Protein 3AAB (pdb70)

InterPro domains:
  IPR002068 Alpha crystallin/Hsp20 domain [PF00011] (32-115)
  IPR002068 Alpha crystallin/Hsp20 domain [PS01031] (18-123)
  IPR008978 HSP20-like chaperone [G3DSA:2.60.40.790] (1-123)
  IPR008978 HSP20-like chaperone [SSF49764] (18-114)

Nearest PDB structures (foldseek):
  3aab-assembly1_A  TM=9.866E-01  e=1.888E-14  Sulfurisphaera tokodaii str. 7
  3vql-assembly1_A  TM=9.353E-01  e=1.373E-14  Sulfurisphaera tokodaii str. 7
  3vqm-assembly7_N  TM=9.446E-01  e=3.513E-13  Sulfurisphaera tokodaii str. 7
  4ylb-assembly1_B  TM=9.229E-01  e=2.219E-11  Saccharolobus solfataricus 98/2
  4ylb-assembly1_C  TM=9.453E-01  e=1.764E-10  Saccharolobus solfataricus 98/2

Solvent-accessible surface area: 11344 Å² total; per-residue (Å²): 138,76,52,40,53,54,4,53,155,16,4,0,0,0,8,4,32,49,76,72,47,68,0,9,0,11,0,0,0,0,17,6,81,150,150,90,27,95,46,111,48,44,47,63,17,46,1,11,0,20,1,93,20,95,23,124,35,65,50,79,60,69,33,44,9,25,0,77,80,0,116,23,65,5,152,6,44,24,1,5,47,216,96,22,148,70,62,55,118,43,107,68,0,22,14,19,8,104,0,28,50,107,12,30,32,128,114,124,85,202,160,98,184,122,142,85,68,58,24,45,55,2,51,140,14,3,0,0,0,2,2,27,44,85,86,52,100,6,10,0,11,0,0,0,0,17,8,71,135,147,104,28,130,32,102,29,27,81,63,70,58,0,4,0,46,6,98,36,106,22,106,84,22,65,86,120,84,21,30,5,24,0,82,55,6,151,24,80,3,70,20,59,120,120,52,82,80,75,58,119,63,52,45,93,24,96,69,0,20,9,17,15,70,4,42,76

B-factor: mean 45.15, std 16.76, range [19.18, 101.05]

CATH classification: 2.60.40.790

Foldseek 3Di:
DAALVVCLVCPWDWDWDDPDQKTKIKTQAPDFDPVFWDWDDDLQFKIWIKGAADDDDPDDDPYHHHHGIHIDIDGHQFGFAPVWDKDWDAPPRMIMIITGNVRTDHDNDD/DDDPDDAALVNCLVPPWDWDWDDDDFWTKIKTQAPDFDPVQWDWWQPPFQWIKIKGADDDDDPDDDDGHHHHGIHIDIGGHPDTDGIDAPFDWDAPPRMIMTIGGD

Structure (mmCIF, N/CA/C/O backbone):
data_3AAB
#
_entry.id   3AAB
#
_cell.length_a   40.366
_cell.length_b   61.096
_cell.length_c   96.136
_cell.angle_alpha   90.00
_cell.angle_beta   90.00
_cell.angle_gamma   90.00
#
_symmetry.space_group_name_H-M   'P 21 21 2'
#
loop_
_entity.id
_entity.type
_entity.pdbx_description
1 polymer 'Putative uncharacterized protein ST1653'
2 non-polymer GLYCEROL
3 non-polymer 'ISOPROPYL ALCOHOL'
4 water water
#
loop_
_atom_site.group_PDB
_atom_site.id
_atom_site.type_symbol
_atom_site.label_atom_id
_atom_site.label_alt_id
_atom_site.label_comp_id
_atom_site.label_asym_id
_atom_site.label_entity_id
_atom_site.label_seq_id
_atom_site.pdbx_PDB_ins_code
_atom_site.Cartn_x
_atom_site.Cartn_y
_atom_site.Cartn_z
_atom_site.occupancy
_atom_site.B_iso_or_equiv
_atom_site.auth_seq_id
_atom_site.auth_comp_id
_atom_site.auth_asym_id
_atom_site.auth_atom_id
_atom_site.pdbx_PDB_model_num
ATOM 1 N N . GLU A 1 14 ? -8.628 -0.480 -32.699 1.00 58.10 14 GLU A N 1
ATOM 2 C CA . GLU A 1 14 ? -8.476 -1.655 -31.850 1.00 59.72 14 GLU A CA 1
ATOM 3 C C . GLU A 1 14 ? -8.275 -1.289 -30.371 1.00 57.84 14 GLU A C 1
ATOM 4 O O . GLU A 1 14 ? -8.988 -1.805 -29.512 1.00 57.90 14 GLU A O 1
ATOM 6 N N . LEU A 1 15 ? -7.318 -0.403 -30.079 1.00 54.91 15 LEU A N 1
ATOM 7 C CA . LEU A 1 15 ? -7.074 0.062 -28.702 1.00 47.98 15 LEU A CA 1
ATOM 8 C C . LEU A 1 15 ? -8.338 0.613 -28.053 1.00 47.14 15 LEU A C 1
ATOM 9 O O . LEU A 1 15 ? -9.083 1.385 -28.670 1.00 45.09 15 LEU A O 1
ATOM 14 N N . SER A 1 16 ? -8.573 0.221 -26.804 1.00 43.49 16 SER A N 1
ATOM 15 C CA . SER A 1 16 ? -9.831 0.531 -26.132 1.00 43.88 16 SER A CA 1
ATOM 16 C C . SER A 1 16 ? -9.615 1.268 -24.804 1.00 38.58 16 SER A C 1
ATOM 17 O O . SER A 1 16 ? -8.471 1.521 -24.403 1.00 37.23 16 SER A O 1
ATOM 20 N N . ARG A 1 17 ? -10.711 1.626 -24.138 1.00 37.23 17 ARG A N 1
ATOM 21 C CA . ARG A 1 17 ? -10.630 2.346 -22.866 1.00 40.43 17 ARG A CA 1
ATOM 22 C C . ARG A 1 17 ? -9.653 1.662 -21.923 1.00 38.65 17 ARG A C 1
ATOM 23 O O . ARG A 1 17 ? -8.914 2.326 -21.199 1.00 39.22 17 ARG A O 1
ATOM 31 N N . GLY A 1 18 ? -9.656 0.333 -21.941 1.00 36.14 18 GLY A N 1
ATOM 32 C CA . GLY A 1 18 ? -8.827 -0.461 -21.052 1.00 35.51 18 GLY A CA 1
ATOM 33 C C . GLY A 1 18 ? -7.364 -0.089 -21.128 1.00 42.80 18 GLY A C 1
ATOM 34 O O . GLY A 1 18 ? -6.696 0.088 -20.099 1.00 38.47 18 GLY A O 1
ATOM 35 N N . PHE A 1 19 ? -6.865 0.023 -22.355 1.00 37.85 19 PHE A N 1
ATOM 36 C CA . PHE A 1 19 ? -5.483 0.404 -22.584 1.00 34.27 19 PHE A CA 1
ATOM 37 C C . PHE A 1 19 ? -5.211 1.854 -22.178 1.00 35.36 19 PHE A C 1
ATOM 38 O O . PHE A 1 19 ? -4.246 2.124 -21.466 1.00 32.99 19 PHE A O 1
ATOM 46 N N . TYR A 1 20 ? -6.054 2.788 -22.613 1.00 32.54 20 TYR A N 1
ATOM 47 C CA . TYR A 1 20 ? -5.808 4.189 -22.285 1.00 32.55 20 TYR A CA 1
ATOM 48 C C . TYR A 1 20 ? -5.856 4.484 -20.775 1.00 38.45 20 TYR A C 1
ATOM 49 O O . TYR A 1 20 ? -5.127 5.343 -20.271 1.00 30.28 20 TYR A O 1
ATOM 58 N N . GLU A 1 21 ? -6.708 3.765 -20.051 1.00 30.17 21 GLU A N 1
ATOM 59 C CA . GLU A 1 21 ? -6.769 3.928 -18.597 1.00 29.04 21 GLU A CA 1
ATOM 60 C C . GLU A 1 21 ? -5.493 3.423 -17.917 1.00 32.27 21 GLU A C 1
ATOM 61 O O . GLU A 1 21 ? -5.201 3.781 -16.789 1.00 31.53 21 GLU A O 1
ATOM 67 N N . LEU A 1 22 ? -4.711 2.616 -18.621 1.00 30.60 22 LEU A N 1
ATOM 68 C CA . LEU A 1 22 ? -3.430 2.162 -18.089 1.00 32.42 22 LEU A CA 1
ATOM 69 C C . LEU A 1 22 ? -2.299 3.218 -18.210 1.00 30.78 22 LEU A C 1
ATOM 70 O O . LEU A 1 22 ? -1.393 3.239 -17.376 1.00 29.35 22 LEU A O 1
ATOM 75 N N . VAL A 1 23 ? -2.349 4.069 -19.238 1.00 31.71 23 VAL A N 1
ATOM 76 C CA . VAL A 1 23 ? -1.248 5.019 -19.526 1.00 27.65 23 VAL A CA 1
ATOM 77 C C . VAL A 1 23 ? -1.632 6.506 -19.406 1.00 33.90 23 VAL A C 1
ATOM 78 O O . VAL A 1 23 ? -0.760 7.375 -19.366 1.00 28.46 23 VAL A O 1
ATOM 82 N N . TYR A 1 24 ? -2.926 6.799 -19.340 1.00 28.52 24 TYR A N 1
ATOM 83 C CA . TYR A 1 24 ? -3.405 8.187 -19.234 1.00 31.59 24 TYR A CA 1
ATOM 84 C C . TYR A 1 24 ? -3.370 8.656 -17.770 1.00 36.48 24 TYR A C 1
ATOM 85 O O . TYR A 1 24 ? -3.616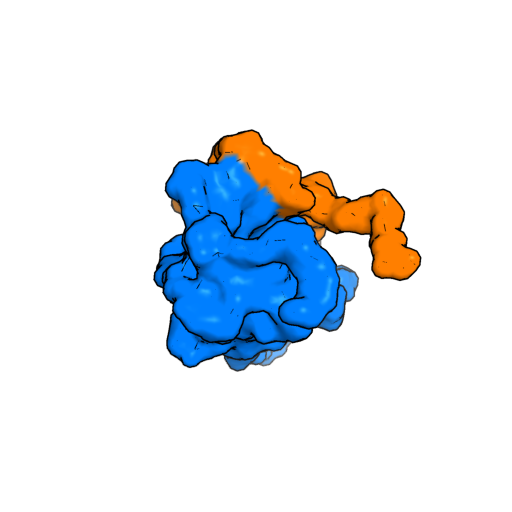 7.863 -16.861 1.00 36.41 24 TYR A O 1
ATOM 94 N N . PRO A 1 25 ? -3.029 9.938 -17.523 1.00 30.36 25 PRO A N 1
ATOM 95 C CA . PRO A 1 25 ? -2.607 10.962 -18.476 1.00 29.84 25 PRO A CA 1
ATOM 96 C C . PRO A 1 25 ? -1.094 10.924 -18.654 1.00 27.43 25 PRO A C 1
ATOM 97 O O . PRO A 1 25 ? -0.375 10.400 -17.795 1.00 25.59 25 PRO A O 1
ATOM 101 N N . PRO A 1 26 ? -0.604 11.448 -19.778 1.00 28.67 26 PRO A N 1
ATOM 102 C CA . PRO A 1 26 ? 0.846 11.637 -19.858 1.00 27.95 26 PRO A CA 1
ATOM 103 C C . PRO A 1 26 ? 1.240 12.746 -18.882 1.00 28.09 26 PRO A C 1
ATOM 104 O O . PRO A 1 26 ? 0.478 13.700 -18.716 1.00 26.44 26 PRO A O 1
ATOM 108 N N . VAL A 1 27 ? 2.395 12.601 -18.244 1.00 26.60 27 VAL A N 1
ATOM 109 C CA . VAL A 1 27 ? 2.855 13.573 -17.275 1.00 26.43 27 VAL A CA 1
ATOM 110 C C . VAL A 1 27 ? 4.301 13.998 -17.519 1.00 28.33 27 VAL A C 1
ATOM 111 O O . VAL A 1 27 ? 5.160 13.157 -17.794 1.00 25.54 27 VAL A O 1
ATOM 115 N N . ASP A 1 28 ? 4.551 15.301 -17.417 1.00 26.82 28 ASP A N 1
ATOM 116 C CA . ASP A 1 28 ? 5.926 15.810 -17.252 1.00 25.64 28 ASP A CA 1
ATOM 117 C C . ASP A 1 28 ? 6.174 16.137 -15.784 1.00 27.21 28 ASP A C 1
ATOM 118 O O . ASP A 1 28 ? 5.289 16.649 -15.095 1.00 25.52 28 ASP A O 1
ATOM 123 N N . MET A 1 29 ? 7.379 15.856 -15.313 1.00 25.54 29 MET A N 1
ATOM 124 C CA . MET A 1 29 ? 7.733 16.206 -13.945 1.00 29.22 29 MET A CA 1
ATOM 125 C C . MET A 1 29 ? 9.131 16.792 -13.925 1.00 29.27 29 MET A C 1
ATOM 126 O O . MET A 1 29 ? 10.064 16.188 -14.456 1.00 30.15 29 MET A O 1
ATOM 131 N N . TYR A 1 30 ? 9.271 17.963 -13.316 1.00 29.34 30 TYR A N 1
ATOM 132 C CA . TYR A 1 30 ? 10.589 18.599 -13.213 1.00 31.72 30 TYR A CA 1
ATOM 133 C C . TYR A 1 30 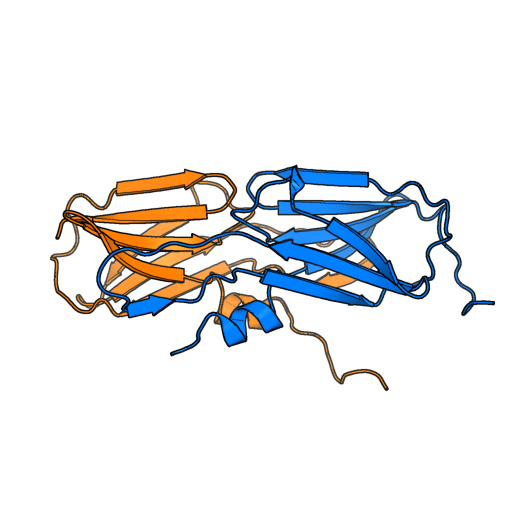? 10.693 19.465 -11.959 1.00 32.36 30 TYR A C 1
ATOM 134 O O . TYR A 1 30 ? 9.687 19.814 -11.347 1.00 28.34 30 TYR A O 1
ATOM 143 N N . GLU A 1 31 ? 11.920 19.823 -11.599 1.00 30.03 31 GLU A N 1
ATOM 144 C CA . GLU A 1 31 ? 12.150 20.643 -10.420 1.00 32.90 31 GLU A CA 1
ATOM 145 C C . GLU A 1 31 ? 12.543 22.041 -10.882 1.00 38.89 31 GLU A C 1
ATOM 146 O O . GLU A 1 31 ? 13.520 22.201 -11.613 1.00 42.65 31 GLU A O 1
ATOM 152 N N . GLU A 1 32 ? 11.774 23.042 -10.465 1.00 38.37 32 GLU A N 1
ATOM 153 C CA . GLU A 1 32 ? 11.959 24.416 -10.935 1.00 41.35 32 GLU A CA 1
ATOM 154 C C . GLU A 1 32 ? 11.579 25.467 -9.879 1.00 44.54 32 GLU A C 1
ATOM 155 O O . GLU A 1 32 ? 10.512 25.388 -9.261 1.00 38.00 32 GLU A O 1
ATOM 161 N N . GLY A 1 33 ? 12.456 26.449 -9.676 1.00 44.53 33 GLY A N 1
ATOM 162 C CA . GLY A 1 33 ? 12.154 27.581 -8.811 1.00 41.32 33 GLY A CA 1
ATOM 163 C C . GLY A 1 33 ? 11.644 27.245 -7.416 1.00 35.67 33 GLY A C 1
ATOM 164 O O . GLY A 1 33 ? 10.745 27.923 -6.889 1.00 39.56 33 GLY A O 1
ATOM 165 N N . GLY A 1 34 ? 12.207 26.208 -6.805 1.00 35.07 34 GLY A N 1
ATOM 166 C CA . GLY A 1 34 ? 11.813 25.834 -5.454 1.00 33.21 34 GLY A CA 1
ATOM 167 C C . GLY A 1 34 ? 10.562 24.973 -5.400 1.00 28.36 34 GLY A C 1
ATOM 168 O O . GLY A 1 34 ? 9.960 24.811 -4.333 1.00 25.68 34 GLY A O 1
ATOM 169 N N . TYR A 1 35 ? 10.153 24.453 -6.555 1.00 29.75 35 TYR A N 1
ATOM 170 C CA . TYR A 1 35 ? 9.006 23.542 -6.651 1.00 28.20 35 TYR A CA 1
ATOM 171 C C . TYR A 1 35 ? 9.344 22.290 -7.454 1.00 30.14 35 TYR A C 1
ATOM 172 O O . TYR A 1 35 ? 10.117 22.338 -8.421 1.00 27.80 35 TYR A O 1
ATOM 181 N N . LEU A 1 36 ? 8.737 21.179 -7.054 1.00 25.36 36 LEU A N 1
ATOM 182 C CA . LEU A 1 36 ? 8.638 20.000 -7.904 1.00 24.45 36 LEU A CA 1
ATOM 183 C C . LEU A 1 36 ? 7.304 20.141 -8.619 1.00 25.62 36 LEU A C 1
ATOM 184 O O . LEU A 1 36 ? 6.262 20.263 -7.979 1.00 23.93 36 LEU A O 1
ATOM 189 N N . VAL A 1 37 ? 7.339 20.151 -9.941 1.00 23.14 37 VAL A N 1
ATOM 190 C CA . VAL A 1 37 ? 6.173 20.512 -10.715 1.00 26.91 37 VAL A CA 1
ATOM 191 C C . VAL A 1 37 ? 5.747 19.293 -11.501 1.00 26.15 37 VAL A C 1
ATOM 192 O O . VAL A 1 37 ? 6.571 18.597 -12.063 1.00 28.62 37 VAL A O 1
ATOM 196 N N . VAL A 1 38 ? 4.454 19.035 -11.515 1.00 25.05 38 VAL A N 1
ATOM 197 C CA . VAL A 1 38 ? 3.928 17.870 -12.200 1.00 26.27 38 VAL A CA 1
ATOM 198 C C . VAL A 1 38 ? 2.827 18.378 -13.112 1.00 22.98 38 VAL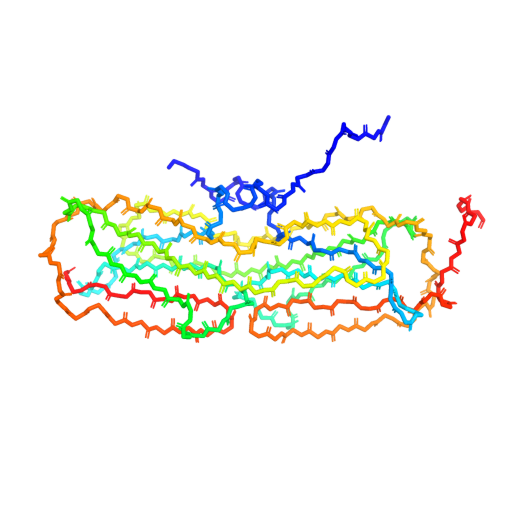 A C 1
ATOM 199 O O . VAL A 1 38 ? 1.906 19.042 -12.651 1.00 23.86 38 VAL A O 1
ATOM 203 N N . VAL A 1 39 ? 2.943 18.069 -14.401 1.00 25.04 39 VAL A N 1
ATOM 204 C CA . VAL A 1 39 ? 2.051 18.583 -15.420 1.00 26.28 39 VAL A CA 1
ATOM 205 C C . VAL A 1 39 ? 1.440 17.421 -16.201 1.00 25.25 39 VAL A C 1
ATOM 206 O O . VAL A 1 39 ? 2.160 16.594 -16.752 1.00 28.33 39 VAL A O 1
ATOM 210 N N . ALA A 1 40 ? 0.113 17.394 -16.264 1.00 27.87 40 ALA A N 1
ATOM 211 C CA . ALA A 1 40 ? -0.634 16.233 -16.739 1.00 26.42 40 ALA A CA 1
ATOM 212 C C . ALA A 1 40 ? -1.668 16.670 -17.759 1.00 23.71 40 ALA A C 1
ATOM 213 O O . ALA A 1 40 ? -2.463 17.565 -17.493 1.00 25.29 40 ALA A O 1
ATOM 215 N N . ASP A 1 41 ? -1.643 16.047 -18.930 1.00 28.61 41 ASP A N 1
ATOM 216 C CA . ASP A 1 41 ? -2.681 16.253 -19.928 1.00 23.97 41 ASP A CA 1
ATOM 217 C C . ASP A 1 41 ? -3.902 15.442 -19.500 1.00 28.02 41 ASP A C 1
ATOM 218 O O . ASP A 1 41 ? -3.911 14.231 -19.668 1.00 26.06 41 ASP A O 1
ATOM 223 N N . LEU A 1 42 ? -4.916 16.109 -18.958 1.00 26.45 42 LEU A N 1
ATOM 224 C CA . LEU A 1 42 ? -6.077 15.422 -18.368 1.00 27.13 42 LEU A CA 1
ATOM 225 C C . LEU A 1 42 ? -7.364 16.102 -18.812 1.00 27.52 42 LEU A C 1
ATOM 226 O O . LEU A 1 42 ? -8.096 16.685 -18.005 1.00 30.83 42 LEU A O 1
ATOM 231 N N . ALA A 1 43 ? -7.636 16.027 -20.109 1.00 28.10 43 ALA A N 1
ATOM 232 C CA . ALA A 1 43 ? -8.730 16.758 -20.698 1.00 29.88 43 ALA A CA 1
ATOM 233 C C . ALA A 1 43 ? -10.066 16.171 -20.272 1.00 31.38 43 ALA A C 1
ATOM 234 O O . ALA A 1 43 ? -10.180 14.967 -20.062 1.00 29.83 43 ALA A O 1
ATOM 236 N N . GLY A 1 44 ? -11.061 17.040 -20.141 1.00 33.86 44 GLY A N 1
ATOM 237 C CA . GLY A 1 44 ? -12.453 16.636 -20.077 1.00 34.06 44 GLY A CA 1
ATOM 238 C C . GLY A 1 44 ? -12.901 16.031 -18.775 1.00 37.43 44 GLY A C 1
ATOM 239 O O . GLY A 1 44 ? -13.679 15.069 -18.784 1.00 36.56 44 GLY A O 1
ATOM 240 N N . PHE A 1 45 ? -12.416 16.594 -17.665 1.00 35.14 45 PHE A N 1
ATOM 241 C CA . PHE A 1 45 ? -12.837 16.187 -16.332 1.00 32.71 45 PHE A CA 1
ATOM 242 C C . PHE A 1 45 ? -13.399 17.370 -15.530 1.00 34.82 45 PHE A C 1
ATOM 243 O O . PHE A 1 45 ? -13.080 18.534 -15.797 1.00 35.50 45 PHE A O 1
ATOM 251 N N . ASN A 1 46 ? -14.249 17.056 -14.558 1.00 29.54 46 ASN A N 1
ATOM 252 C CA . ASN A 1 46 ? -14.763 18.034 -13.609 1.00 35.01 46 ASN A CA 1
ATOM 253 C C . ASN A 1 46 ? -13.712 18.267 -12.530 1.00 34.41 46 ASN A C 1
ATOM 254 O O . ASN A 1 46 ? -13.227 17.312 -11.905 1.00 33.98 46 ASN A O 1
ATOM 259 N N . LYS A 1 47 ? -13.345 19.527 -12.310 1.00 34.45 47 LYS A N 1
ATOM 260 C CA . LYS A 1 47 ? -12.234 19.827 -11.408 1.00 35.54 47 LYS A CA 1
ATOM 261 C C . LYS A 1 47 ? -12.525 19.359 -9.989 1.00 34.76 47 LYS A C 1
ATOM 262 O O . LYS A 1 47 ? -11.613 18.974 -9.244 1.00 29.13 47 LYS A O 1
ATOM 268 N N . GLU A 1 48 ? -13.797 19.384 -9.606 1.00 28.61 48 GLU A N 1
ATOM 269 C CA . GLU A 1 48 ? -14.159 18.873 -8.296 1.00 33.15 48 GLU A CA 1
ATOM 270 C C . GLU A 1 48 ? -14.092 17.345 -8.224 1.00 29.23 48 GLU A C 1
ATOM 271 O O . GLU A 1 48 ? -14.361 16.766 -7.181 1.00 27.95 48 GLU A O 1
ATOM 277 N N . LYS A 1 49 ? -13.740 16.687 -9.326 1.00 27.17 49 LYS A N 1
ATOM 278 C CA . LYS A 1 49 ? -13.583 15.235 -9.276 1.00 28.69 49 LYS A CA 1
ATOM 279 C C . LYS A 1 49 ? -12.135 14.790 -9.412 1.00 32.04 49 LYS A C 1
ATOM 280 O O . LYS A 1 49 ? -11.839 13.591 -9.340 1.00 29.46 49 LYS A O 1
ATOM 286 N N . ILE A 1 50 ? -11.233 15.747 -9.612 1.00 25.85 50 ILE A N 1
ATOM 287 C CA . ILE A 1 50 ? -9.813 15.417 -9.745 1.00 27.97 50 ILE A CA 1
ATOM 288 C C . ILE A 1 50 ? -9.228 15.362 -8.358 1.00 28.79 50 ILE A C 1
ATOM 289 O O . ILE A 1 50 ? -9.501 16.234 -7.536 1.00 26.60 50 ILE A O 1
ATOM 294 N N . LYS A 1 51 ? -8.446 14.319 -8.088 1.00 24.02 51 LYS A N 1
ATOM 295 C CA . LYS A 1 51 ? -7.809 14.181 -6.802 1.00 23.69 51 LYS A CA 1
ATOM 296 C C . LYS A 1 51 ? -6.340 13.878 -6.998 1.00 24.25 51 LYS A C 1
ATOM 297 O O . LYS A 1 51 ? -5.955 13.211 -7.966 1.00 22.23 51 LYS A O 1
ATOM 303 N N . ALA A 1 52 ? -5.529 14.359 -6.066 1.00 22.02 52 ALA A N 1
ATOM 304 C CA . ALA A 1 52 ? -4.139 13.897 -5.957 1.00 24.17 52 ALA A CA 1
ATOM 305 C C . ALA A 1 52 ? -3.853 13.642 -4.494 1.00 23.49 52 ALA A C 1
ATOM 306 O O . ALA A 1 52 ? -4.323 14.382 -3.628 1.00 22.01 52 ALA A O 1
ATOM 308 N N . ARG A 1 53 ? -3.066 12.606 -4.215 1.00 19.48 53 ARG A N 1
ATOM 309 C CA . ARG A 1 53 ? -2.711 12.273 -2.847 1.00 21.16 53 ARG A CA 1
ATOM 310 C C . ARG A 1 53 ? -1.302 11.721 -2.887 1.00 22.72 53 ARG A C 1
ATOM 311 O O . ARG A 1 53 ? -0.877 11.175 -3.896 1.00 20.28 53 ARG A O 1
ATOM 319 N N . VAL A 1 54 ? -0.580 11.870 -1.793 1.00 22.22 54 VAL A N 1
ATOM 320 C CA . VAL A 1 54 ? 0.737 11.266 -1.698 1.00 26.45 54 VAL A CA 1
ATOM 321 C C . VAL A 1 54 ? 0.621 9.946 -0.935 1.00 25.82 54 VAL A C 1
ATOM 322 O O . VAL A 1 54 ? 0.041 9.901 0.143 1.00 23.69 54 VAL A O 1
ATOM 326 N N . SER A 1 55 ? 1.192 8.881 -1.490 1.00 28.23 55 SER A N 1
ATOM 327 C CA . SER A 1 55 ? 1.126 7.562 -0.861 1.00 31.66 55 SER A CA 1
ATOM 328 C C . SER A 1 55 ? 2.509 7.073 -0.450 1.00 26.07 55 SER A C 1
ATOM 329 O O . SER A 1 55 ? 3.422 7.052 -1.252 1.00 27.01 55 SER A O 1
ATOM 332 N N . GLY A 1 56 ? 2.668 6.718 0.815 1.00 30.80 56 GLY A N 1
ATOM 333 C CA . GLY A 1 56 ? 3.969 6.314 1.310 1.00 35.01 56 GLY A CA 1
ATOM 334 C C . GLY A 1 56 ? 5.013 7.409 1.173 1.00 31.06 56 GLY A C 1
ATOM 335 O O . GLY A 1 56 ? 6.203 7.125 1.092 1.00 30.66 56 GLY A O 1
ATOM 336 N N . GLN A 1 57 ? 4.561 8.660 1.158 1.00 25.75 57 GLN A N 1
ATOM 337 C CA . GLN A 1 57 ? 5.447 9.834 1.072 1.00 29.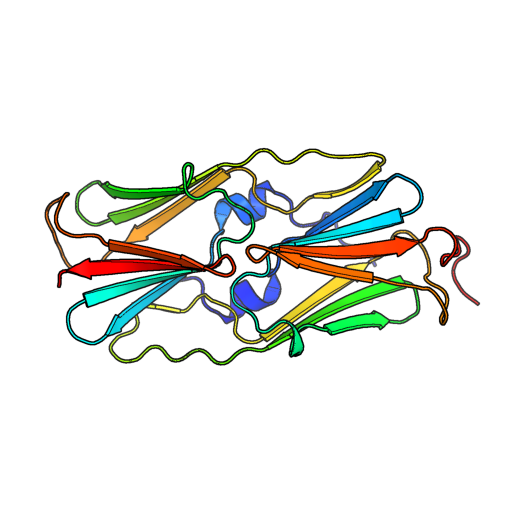18 57 GLN A CA 1
ATOM 338 C C . GLN A 1 57 ? 6.147 10.031 -0.271 1.00 27.86 57 GLN A C 1
ATOM 339 O O . GLN A 1 57 ? 6.587 11.149 -0.586 1.00 28.79 57 GLN A O 1
ATOM 345 N N . ASN A 1 58 ? 6.283 8.972 -1.068 1.00 27.54 58 ASN A N 1
ATOM 346 C CA . ASN A 1 58 ? 7.028 9.107 -2.312 1.00 26.78 58 ASN A CA 1
ATOM 347 C C . ASN A 1 58 ? 6.315 8.672 -3.590 1.00 27.35 58 ASN A C 1
ATOM 348 O O . ASN A 1 58 ? 6.949 8.541 -4.626 1.00 28.62 58 ASN A O 1
ATOM 353 N N . GLU A 1 59 ? 5.007 8.441 -3.518 1.00 23.50 59 GLU A N 1
ATOM 354 C CA . GLU A 1 59 ? 4.224 8.219 -4.728 1.00 27.90 59 GLU A CA 1
ATOM 355 C C . GLU A 1 59 ? 3.082 9.219 -4.802 1.00 28.53 59 GLU A C 1
ATOM 356 O O . GLU A 1 59 ? 2.326 9.367 -3.850 1.00 28.68 59 GLU A O 1
ATOM 362 N N . LEU A 1 60 ? 2.973 9.901 -5.929 1.00 21.89 60 LEU A N 1
ATOM 363 C CA . LEU A 1 60 ? 1.876 10.827 -6.128 1.00 23.70 60 LEU A CA 1
ATOM 364 C C . LEU A 1 60 ? 0.843 10.108 -6.974 1.00 23.58 60 LEU A C 1
ATOM 365 O O . LEU A 1 60 ? 1.139 9.636 -8.078 1.00 25.66 60 LEU A O 1
ATOM 370 N N . ILE A 1 61 ? -0.360 10.019 -6.430 1.00 21.73 61 ILE A N 1
ATOM 371 C CA . ILE A 1 61 ? -1.469 9.391 -7.120 1.00 23.26 61 ILE A CA 1
ATOM 372 C C . ILE A 1 61 ? -2.372 10.472 -7.657 1.00 22.70 61 ILE A C 1
ATOM 373 O O . ILE A 1 61 ? -2.852 11.300 -6.882 1.00 21.65 61 ILE A O 1
ATOM 378 N N . ILE A 1 62 ? -2.611 10.449 -8.973 1.00 20.61 62 ILE A N 1
ATOM 379 C CA . ILE A 1 62 ? -3.555 11.345 -9.631 1.00 20.20 62 ILE A CA 1
ATOM 380 C C . ILE A 1 62 ? -4.747 10.518 -10.102 1.00 26.75 62 ILE A C 1
ATOM 381 O O . ILE A 1 62 ? -4.598 9.552 -10.857 1.00 24.33 62 ILE A O 1
ATOM 386 N N . GLU A 1 63 ? -5.934 10.890 -9.649 1.00 22.78 63 GLU A N 1
ATOM 387 C CA . GLU A 1 63 ? -7.095 10.028 -9.819 1.00 25.59 63 GLU A CA 1
ATOM 388 C C . GLU A 1 63 ? -8.253 10.900 -10.233 1.00 26.95 63 GLU A C 1
ATOM 389 O O . GLU A 1 63 ? -8.458 11.955 -9.648 1.00 25.01 63 GLU A O 1
ATOM 395 N N . ALA A 1 64 ? -9.002 10.477 -11.247 1.00 24.98 64 ALA A N 1
ATOM 396 C CA . ALA A 1 64 ? -10.222 11.193 -11.631 1.00 28.66 64 ALA A CA 1
ATOM 397 C C . ALA A 1 64 ? -11.175 10.238 -12.316 1.00 27.34 64 ALA A C 1
ATOM 398 O O . ALA A 1 64 ? -10.745 9.267 -12.938 1.00 26.25 64 ALA A O 1
ATOM 400 N N . GLU A 1 65 ? -12.465 10.527 -12.217 1.00 27.43 65 GLU A N 1
ATOM 401 C CA . GLU A 1 65 ? -13.481 9.677 -12.844 1.00 29.14 65 GLU A CA 1
ATOM 402 C C . GLU A 1 65 ? -14.472 10.582 -13.535 1.00 30.87 65 GLU A C 1
ATOM 403 O O . GLU A 1 65 ? -14.657 11.729 -13.116 1.00 29.63 65 GLU A O 1
ATOM 409 N N . ARG A 1 66 ? -15.070 10.083 -14.610 1.00 30.19 66 ARG A N 1
ATOM 410 C CA . ARG A 1 66 ? -16.094 10.822 -15.341 1.00 34.28 66 ARG A CA 1
ATOM 411 C C . ARG A 1 66 ? -17.025 9.838 -16.031 1.00 34.13 66 ARG A C 1
ATOM 412 O O . ARG A 1 66 ? -16.632 8.707 -16.342 1.00 31.53 66 ARG A O 1
ATOM 420 N N . GLU A 1 67 ? -18.256 10.279 -16.269 1.00 35.66 67 GLU A N 1
ATOM 421 C CA . GLU A 1 67 ? -19.234 9.498 -17.032 1.00 40.26 67 GLU A CA 1
ATOM 422 C C . GLU A 1 67 ? -19.059 9.744 -18.527 1.00 43.19 67 GLU A C 1
ATOM 423 O O . GLU A 1 67 ? -18.816 10.873 -18.944 1.00 41.45 67 GLU A O 1
ATOM 425 N N . ILE A 1 68 ? -19.175 8.692 -19.333 1.00 44.54 68 ILE A N 1
ATOM 426 C CA . ILE A 1 68 ? -19.121 8.842 -20.783 1.00 44.53 68 ILE A CA 1
ATOM 427 C C . ILE A 1 68 ? -20.260 8.089 -21.447 1.00 52.72 68 ILE A C 1
ATOM 428 O O . ILE A 1 68 ? -20.359 6.863 -21.356 1.00 49.85 68 ILE A O 1
ATOM 433 N N . THR A 1 69 ? -21.110 8.843 -22.128 1.00 56.47 69 THR A N 1
ATOM 434 C CA . THR A 1 69 ? -22.275 8.283 -22.786 1.00 63.55 69 THR A CA 1
ATOM 435 C C . THR A 1 69 ? -22.205 8.532 -24.294 1.00 65.40 69 THR A C 1
ATOM 436 O O . THR A 1 69 ? -22.372 9.662 -24.759 1.00 68.66 69 THR A O 1
ATOM 440 N N . GLU A 1 70 ? -21.930 7.471 -25.046 1.00 66.18 70 GLU A N 1
ATOM 441 C CA . GLU A 1 70 ? -21.982 7.524 -26.502 1.00 68.39 70 GLU A CA 1
ATOM 442 C C . GLU A 1 70 ? -23.253 6.833 -26.987 1.00 70.98 70 GLU A C 1
ATOM 443 O O . GLU A 1 70 ? -23.421 5.626 -26.797 1.00 71.01 70 GLU A O 1
ATOM 445 N N . PRO A 1 71 ? -24.141 7.603 -27.612 1.00 72.00 71 PRO A N 1
ATOM 446 C CA . PRO A 1 71 ? -25.477 7.122 -27.984 1.00 76.87 71 PRO A CA 1
ATOM 447 C C . PRO A 1 71 ? -25.493 5.906 -28.920 1.00 75.94 71 PRO A C 1
ATOM 448 O O . PRO A 1 71 ? -25.480 4.760 -28.466 1.00 73.44 71 PRO A O 1
ATOM 450 N N . GLY A 1 72 ? -25.522 6.169 -30.225 1.00 75.34 72 GLY A N 1
ATOM 451 C CA . GLY A 1 72 ? -25.747 5.135 -31.225 1.00 72.69 72 GLY A CA 1
ATOM 452 C C . GLY A 1 72 ? -24.703 4.037 -31.355 1.00 72.55 72 GLY A C 1
ATOM 453 O O . GLY A 1 72 ? -24.399 3.330 -30.392 1.00 74.50 72 GLY A O 1
ATOM 454 N N . VAL A 1 73 ? -24.174 3.881 -32.567 1.00 69.28 73 VAL A N 1
ATOM 455 C CA . VAL A 1 73 ? -23.172 2.860 -32.870 1.00 62.22 73 VAL A CA 1
ATOM 456 C C . VAL A 1 73 ? -21.770 3.334 -32.465 1.00 62.87 73 VAL A C 1
ATOM 457 O O . VAL A 1 73 ? -21.470 4.530 -32.518 1.00 62.22 73 VAL A O 1
ATOM 461 N N . LYS A 1 74 ? -20.915 2.390 -32.074 1.00 59.03 74 LYS A N 1
ATOM 462 C CA . LYS A 1 74 ? -19.591 2.717 -31.552 1.00 58.50 74 LYS A CA 1
ATOM 463 C C . LYS A 1 74 ? -18.467 2.085 -32.369 1.00 54.50 74 LYS A C 1
ATOM 464 O O . LYS A 1 74 ? -18.304 0.864 -32.391 1.00 54.97 74 LYS A O 1
ATOM 466 N N . TYR A 1 75 ? -17.687 2.926 -33.036 1.00 46.81 75 TYR A N 1
ATOM 467 C CA . TYR A 1 75 ? -16.567 2.442 -33.822 1.00 50.12 75 TYR A CA 1
ATOM 468 C C . TYR A 1 75 ? -15.311 2.560 -32.985 1.00 49.76 75 TYR A C 1
ATOM 469 O O . TYR A 1 75 ? -14.414 1.709 -33.062 1.00 46.82 75 TYR A O 1
ATOM 478 N N . LEU A 1 76 ? -15.266 3.605 -32.162 1.00 45.24 76 LEU A N 1
ATOM 479 C CA . LEU A 1 76 ? -14.136 3.800 -31.267 1.00 45.16 76 LEU A CA 1
ATOM 480 C C . LEU A 1 76 ? -14.572 4.190 -29.856 1.00 42.16 76 LEU A C 1
ATOM 481 O O . LEU A 1 76 ? -15.453 5.031 -29.663 1.00 37.29 76 LEU A O 1
ATOM 486 N N . THR A 1 77 ? -13.943 3.547 -28.880 1.00 39.41 77 THR A N 1
ATOM 487 C CA . THR A 1 77 ? -14.187 3.822 -27.478 1.00 38.85 77 THR A CA 1
ATOM 488 C C . THR A 1 77 ? -12.830 3.746 -26.795 1.00 40.32 77 THR A C 1
ATOM 489 O O . THR A 1 77 ? -12.390 2.674 -26.365 1.00 39.14 77 THR A O 1
ATOM 493 N N . GLN A 1 78 ? -12.136 4.878 -26.749 1.00 39.44 78 GLN A N 1
ATOM 494 C CA . GLN A 1 78 ? -10.789 4.896 -26.187 1.00 34.76 78 GLN A CA 1
ATOM 495 C C . GLN A 1 78 ? -10.680 5.815 -24.982 1.00 31.28 78 GLN A C 1
ATOM 496 O O . GLN A 1 78 ? -9.789 5.654 -24.165 1.00 34.12 78 GLN A O 1
ATOM 502 N N . ARG A 1 79 ? -11.580 6.785 -24.879 1.00 31.99 79 ARG A N 1
ATOM 503 C CA . ARG A 1 79 ? -11.447 7.806 -23.853 1.00 31.82 79 ARG A CA 1
ATOM 504 C C . ARG A 1 79 ? -11.664 7.189 -22.477 1.00 34.30 79 ARG A C 1
ATOM 505 O O . ARG A 1 79 ? -12.736 6.631 -22.215 1.00 29.62 79 ARG A O 1
ATOM 513 N N . PRO A 1 80 ? -10.662 7.314 -21.590 1.00 30.92 80 PRO A N 1
ATOM 514 C CA . PRO A 1 80 ? -10.749 6.735 -20.243 1.00 26.63 80 PRO A CA 1
ATOM 515 C C . PRO A 1 80 ? -11.932 7.294 -19.488 1.00 28.17 80 PRO A C 1
ATOM 516 O O . PRO A 1 80 ? -12.277 8.458 -19.679 1.00 29.55 80 PRO A O 1
ATOM 520 N N . LYS A 1 81 ? -12.534 6.486 -18.621 1.00 29.53 81 LYS A N 1
ATOM 521 C CA . LYS A 1 81 ? -13.570 6.984 -17.722 1.00 31.58 81 LYS A CA 1
ATOM 522 C C . LYS A 1 81 ? -13.011 7.159 -16.330 1.00 28.56 81 LYS A C 1
ATOM 523 O O . LYS A 1 81 ? -13.449 8.028 -15.579 1.00 30.59 81 LYS A O 1
ATOM 529 N N . TYR A 1 82 ? -12.074 6.285 -15.977 1.00 29.98 82 TYR A N 1
ATOM 530 C CA . TYR A 1 82 ? -11.421 6.324 -14.676 1.00 30.41 82 TYR A CA 1
ATOM 531 C C . TYR A 1 82 ? -9.907 6.368 -14.828 1.00 33.51 82 TYR A C 1
ATOM 532 O O . TYR A 1 82 ? -9.318 5.475 -15.443 1.00 29.16 82 TYR A O 1
ATOM 541 N N . VAL A 1 83 ? -9.288 7.389 -14.238 1.00 28.80 83 VAL A N 1
ATOM 542 C CA . VAL A 1 83 ? -7.841 7.589 -14.320 1.00 31.01 83 VAL A CA 1
ATOM 543 C C . VAL A 1 83 ? -7.235 7.369 -12.942 1.00 24.44 83 VAL A C 1
ATOM 544 O O . VAL A 1 83 ? -7.742 7.902 -11.981 1.00 25.81 83 VAL A O 1
ATOM 548 N N . ARG A 1 84 ? -6.188 6.554 -12.859 1.00 22.97 84 ARG A N 1
ATOM 549 C CA . ARG A 1 84 ? -5.369 6.435 -11.660 1.00 29.05 84 ARG A CA 1
ATOM 550 C C . ARG A 1 84 ? -3.891 6.344 -12.037 1.00 31.87 84 ARG A C 1
ATOM 551 O O . ARG A 1 84 ? -3.369 5.264 -12.302 1.00 31.56 84 ARG A O 1
ATOM 559 N N . LYS A 1 85 ? -3.217 7.481 -12.050 1.00 24.35 85 LYS A N 1
ATOM 560 C CA . LYS A 1 85 ? -1.805 7.513 -12.419 1.00 24.71 85 LYS A CA 1
ATOM 561 C C . LYS A 1 85 ? -0.937 7.531 -11.163 1.00 26.54 85 LYS A C 1
ATOM 562 O O . LYS A 1 85 ? -1.150 8.363 -10.284 1.00 24.07 85 LYS A O 1
ATOM 568 N N . VAL A 1 86 ? 0.031 6.616 -11.067 1.00 26.89 86 VAL A N 1
ATOM 569 C CA . VAL A 1 86 ? 0.975 6.619 -9.952 1.00 29.50 86 VAL A CA 1
ATOM 570 C C . VAL A 1 86 ? 2.351 7.096 -10.440 1.00 31.03 86 VAL A C 1
ATOM 571 O O . VAL A 1 86 ? 2.905 6.576 -11.415 1.00 31.71 86 VAL A O 1
ATOM 575 N N . ILE A 1 87 ? 2.869 8.123 -9.776 1.00 25.71 87 ILE A N 1
ATOM 576 C CA . ILE A 1 87 ? 4.115 8.756 -10.173 1.00 26.31 87 ILE A CA 1
ATOM 577 C C . ILE A 1 87 ? 5.101 8.622 -9.029 1.00 28.62 87 ILE A C 1
ATOM 578 O O . ILE A 1 87 ? 4.835 9.086 -7.934 1.00 24.89 87 ILE A O 1
ATOM 583 N N . ARG A 1 88 ? 6.231 7.962 -9.262 1.00 28.31 88 ARG A N 1
ATOM 584 C CA . ARG A 1 88 ? 7.257 7.877 -8.230 1.00 27.43 88 ARG A CA 1
ATOM 585 C C . ARG A 1 88 ? 7.972 9.229 -8.159 1.00 25.79 88 ARG A C 1
ATOM 586 O O . ARG A 1 88 ? 8.438 9.742 -9.175 1.00 26.37 88 ARG A O 1
ATOM 594 N N . LEU A 1 89 ? 8.020 9.805 -6.966 1.00 26.85 89 LEU A N 1
ATOM 595 C CA . LEU A 1 89 ? 8.627 11.116 -6.769 1.00 27.80 89 LEU A CA 1
ATOM 596 C C . LEU A 1 89 ? 10.119 10.975 -6.478 1.00 27.93 89 LEU A C 1
ATOM 597 O O . LEU A 1 89 ? 10.549 9.957 -5.946 1.00 26.31 89 LEU A O 1
ATOM 602 N N . PRO A 1 90 ? 10.910 11.995 -6.846 1.00 25.99 90 PRO A N 1
ATOM 603 C CA . PRO A 1 90 ? 12.367 11.996 -6.600 1.00 30.20 90 PRO A CA 1
ATOM 604 C C . PRO A 1 90 ? 12.738 12.121 -5.110 1.00 30.66 90 PRO A C 1
ATOM 605 O O . PRO A 1 90 ? 13.858 11.824 -4.712 1.00 30.40 90 PRO A O 1
ATOM 609 N N . TYR A 1 91 ? 11.794 12.561 -4.286 1.00 32.28 91 TYR A N 1
ATOM 610 C CA . TYR A 1 91 ? 12.012 12.527 -2.846 1.00 30.82 91 TYR A CA 1
ATOM 611 C C . TYR A 1 91 ? 10.703 12.386 -2.094 1.00 29.61 91 TYR A C 1
ATOM 612 O O . TYR A 1 91 ? 9.628 12.284 -2.707 1.00 25.56 91 TYR A O 1
ATOM 621 N N . ASN A 1 92 ? 10.798 12.372 -0.770 1.00 24.78 92 ASN A N 1
ATOM 622 C CA . ASN A 1 92 ? 9.631 12.187 0.063 1.00 25.71 92 ASN A CA 1
ATOM 623 C C . ASN A 1 92 ? 8.929 13.508 0.322 1.00 30.65 92 ASN A C 1
ATOM 624 O O . ASN A 1 92 ? 9.576 14.553 0.468 1.00 30.25 92 ASN A O 1
ATOM 629 N N . VAL A 1 93 ? 7.609 13.449 0.401 1.00 27.68 93 VAL A N 1
ATOM 630 C CA . VAL A 1 93 ? 6.798 14.622 0.732 1.00 25.95 93 VAL A CA 1
ATOM 631 C C . VAL A 1 93 ? 6.273 14.478 2.157 1.00 27.36 93 VAL A C 1
ATOM 632 O O . VAL A 1 93 ? 5.644 13.466 2.500 1.00 26.59 93 VAL A O 1
ATOM 636 N N . ALA A 1 94 ? 6.535 15.488 2.983 1.00 22.88 94 ALA A N 1
ATOM 637 C CA . ALA A 1 94 ? 6.056 15.525 4.367 1.00 25.17 94 ALA A CA 1
ATOM 638 C C . ALA A 1 94 ? 4.537 15.644 4.437 1.00 31.19 94 ALA A C 1
ATOM 639 O O . ALA A 1 94 ? 3.927 16.226 3.556 1.00 26.40 94 ALA A O 1
ATOM 641 N N . LYS A 1 95 ? 3.949 15.128 5.510 1.00 30.29 95 LYS A N 1
ATOM 642 C CA . LYS A 1 95 ? 2.489 15.144 5.687 1.00 34.37 95 LYS A CA 1
ATOM 643 C C . LYS A 1 95 ? 1.864 16.549 5.637 1.00 37.27 95 LYS A C 1
ATOM 644 O O . LYS A 1 95 ? 0.738 16.718 5.171 1.00 42.63 95 LYS A O 1
ATOM 650 N N . ASP A 1 96 ? 2.573 17.574 6.092 1.00 37.53 96 ASP A N 1
ATOM 651 C CA . ASP A 1 96 ? 1.943 18.898 6.099 1.00 39.94 96 ASP A CA 1
ATOM 652 C C . ASP A 1 96 ? 2.380 19.818 4.955 1.00 42.90 96 ASP A C 1
ATOM 653 O O . ASP A 1 96 ? 2.258 21.039 5.058 1.00 44.74 96 ASP A O 1
ATOM 655 N N . ALA A 1 97 ? 2.883 19.228 3.871 1.00 37.65 97 ALA A N 1
ATOM 656 C CA . ALA A 1 97 ? 3.369 19.987 2.730 1.00 32.61 97 ALA A CA 1
ATOM 657 C C . ALA A 1 97 ? 2.223 20.764 2.077 1.00 37.31 97 ALA A C 1
ATOM 658 O O . ALA A 1 97 ? 1.115 20.251 1.946 1.00 33.82 97 ALA A O 1
ATOM 660 N N . GLU A 1 98 ? 2.491 22.003 1.676 1.00 34.04 98 GLU A N 1
ATOM 661 C CA . GLU A 1 98 ? 1.467 22.843 1.058 1.00 38.76 98 GLU A CA 1
ATOM 662 C C . GLU A 1 98 ? 1.432 22.672 -0.455 1.00 30.96 98 GLU A C 1
ATOM 663 O O . GLU A 1 98 ? 2.084 23.413 -1.189 1.00 34.96 98 GLU A O 1
ATOM 669 N N . ILE A 1 99 ? 0.633 21.721 -0.916 1.00 28.97 99 ILE A N 1
ATOM 670 C CA . ILE A 1 99 ? 0.592 21.376 -2.331 1.00 25.69 99 ILE A CA 1
ATOM 671 C C . ILE A 1 99 ? -0.540 22.116 -3.004 1.00 26.82 99 ILE A C 1
ATOM 672 O O . ILE A 1 99 ? -1.614 22.197 -2.456 1.00 27.91 99 ILE A O 1
ATOM 677 N N . SER A 1 100 ? -0.303 22.623 -4.208 1.00 25.83 100 SER A N 1
ATOM 678 C CA . SER A 1 100 ? -1.308 23.410 -4.897 1.00 28.97 100 SER A CA 1
ATOM 679 C C . SER A 1 100 ? -1.494 22.897 -6.321 1.00 26.09 100 SER A C 1
ATOM 680 O O . SER A 1 100 ? -0.684 22.137 -6.840 1.00 24.88 100 SER A O 1
ATOM 683 N N . GLY A 1 101 ? -2.585 23.291 -6.959 1.00 27.87 101 GLY A N 1
ATOM 684 C CA . GLY A 1 101 ? -2.861 22.760 -8.268 1.00 26.28 101 GLY A CA 1
ATOM 685 C C . GLY A 1 101 ? -3.663 23.750 -9.054 1.00 31.20 101 GLY A C 1
ATOM 686 O O . GLY A 1 101 ? -4.360 24.578 -8.477 1.00 32.37 101 GLY A O 1
ATOM 687 N N . LYS A 1 102 ? -3.528 23.682 -10.370 1.00 32.20 102 LYS A N 1
ATOM 688 C CA . LYS A 1 102 ? -4.438 24.381 -11.263 1.00 34.78 102 LYS A CA 1
ATOM 689 C C . LYS A 1 102 ? -4.849 23.476 -12.424 1.00 32.48 102 LYS A C 1
ATOM 690 O O . LYS A 1 102 ? -4.155 22.519 -12.749 1.00 27.97 102 LYS A O 1
ATOM 696 N N . TYR A 1 103 ? -5.979 23.788 -13.050 1.00 31.89 103 TYR A N 1
ATOM 697 C CA . TYR A 1 103 ? -6.507 22.959 -14.136 1.00 31.90 103 TYR A CA 1
ATOM 698 C C . TYR A 1 103 ? -6.999 23.883 -15.248 1.00 34.24 103 TYR A C 1
ATOM 699 O O . TYR A 1 103 ? -7.988 24.563 -15.061 1.00 32.73 103 TYR A O 1
ATOM 708 N N . GLU A 1 104 ? -6.298 23.913 -16.381 1.00 34.83 104 GLU A N 1
ATOM 709 C CA . GLU A 1 104 ? -6.585 24.886 -17.445 1.00 39.45 104 GLU A CA 1
ATOM 710 C C . GLU A 1 104 ? -6.443 24.283 -18.832 1.00 35.57 104 GLU A C 1
ATOM 711 O O . GLU A 1 104 ? -5.415 23.692 -19.154 1.00 32.16 104 GLU A O 1
ATOM 717 N N . ASN A 1 105 ? -7.469 24.448 -19.664 1.00 40.27 105 ASN A N 1
ATOM 718 C CA . ASN A 1 105 ? -7.429 23.910 -21.014 1.00 34.88 105 ASN A CA 1
ATOM 719 C C . ASN A 1 105 ? -7.101 22.422 -20.973 1.00 34.36 105 ASN A C 1
ATOM 720 O O . ASN A 1 105 ? -6.362 21.914 -21.815 1.00 34.65 105 ASN A O 1
ATOM 725 N N . GLY A 1 106 ? -7.643 21.731 -19.975 1.00 36.63 106 GLY A N 1
ATOM 726 C CA . GLY A 1 106 ? -7.431 20.301 -19.829 1.00 32.95 106 GLY A CA 1
ATOM 727 C C . GLY A 1 106 ? -6.111 19.906 -19.184 1.00 33.95 106 GLY A C 1
ATOM 728 O O . GLY A 1 106 ? -5.850 18.715 -18.981 1.00 27.64 106 GLY A O 1
ATOM 729 N N . VAL A 1 107 ? -5.283 20.896 -18.853 1.00 31.19 107 VAL A N 1
ATOM 730 C CA . VAL A 1 107 ? -3.959 20.623 -18.278 1.00 32.44 107 VAL A CA 1
ATOM 731 C C . VAL A 1 107 ? -3.961 20.744 -16.745 1.00 27.57 107 VAL A C 1
ATOM 732 O O . VAL A 1 107 ? -4.344 21.775 -16.193 1.00 26.98 107 VAL A O 1
ATOM 736 N N . LEU A 1 108 ? -3.537 19.687 -16.056 1.00 22.59 108 LEU A N 1
ATOM 737 C CA . LEU A 1 108 ? -3.434 19.750 -14.597 1.00 23.86 108 LEU A CA 1
ATOM 738 C C . LEU A 1 108 ? -1.982 20.023 -14.200 1.00 24.47 108 LEU A C 1
ATOM 739 O O . LEU A 1 108 ? -1.095 19.270 -14.564 1.00 27.71 108 LEU A O 1
ATOM 744 N N . THR A 1 109 ? -1.740 21.107 -13.471 1.00 30.96 109 THR A N 1
ATOM 745 C CA . THR A 1 109 ? -0.398 21.372 -12.943 1.00 27.10 109 THR A CA 1
ATOM 746 C C . THR A 1 109 ? -0.411 21.312 -11.417 1.00 26.96 109 THR A C 1
ATOM 747 O O . THR A 1 109 ? -1.153 22.042 -10.773 1.00 26.10 109 THR A O 1
ATOM 751 N N . ILE A 1 110 ? 0.411 20.435 -10.847 1.00 23.35 110 ILE A N 1
ATOM 752 C CA . ILE A 1 110 ? 0.548 20.339 -9.391 1.00 23.79 110 ILE A CA 1
ATOM 753 C C . ILE A 1 110 ? 1.940 20.834 -8.998 1.00 23.51 110 ILE A C 1
ATOM 754 O O . ILE A 1 110 ? 2.919 20.515 -9.664 1.00 26.62 110 ILE A O 1
ATOM 759 N N . ARG A 1 111 ? 2.009 21.645 -7.947 1.00 26.40 111 ARG A N 1
ATOM 760 C CA . ARG A 1 111 ? 3.284 22.136 -7.446 1.00 25.02 111 ARG A CA 1
ATOM 761 C C . ARG A 1 111 ? 3.460 21.742 -5.991 1.00 21.15 111 ARG A C 1
ATOM 762 O O . ARG A 1 111 ? 2.617 22.001 -5.154 1.00 25.41 111 ARG A O 1
ATOM 770 N N . ILE A 1 112 ? 4.585 21.098 -5.722 1.00 22.17 112 ILE A N 1
ATOM 771 C CA . ILE A 1 112 ? 4.950 20.681 -4.398 1.00 24.74 112 ILE A CA 1
ATOM 772 C C . ILE A 1 112 ? 6.208 21.443 -3.997 1.00 23.56 112 ILE A C 1
ATOM 773 O O . ILE A 1 112 ? 7.254 21.227 -4.568 1.00 25.16 112 ILE A O 1
ATOM 778 N N . PRO A 1 113 ? 6.088 22.344 -3.026 1.00 26.32 113 PRO A N 1
ATOM 779 C CA . PRO A 1 113 ? 7.240 23.120 -2.531 1.00 27.25 113 PRO A CA 1
ATOM 780 C C . PRO A 1 113 ? 8.372 22.195 -2.068 1.00 25.71 113 PRO A C 1
ATOM 781 O O . PRO A 1 113 ? 8.139 21.228 -1.327 1.00 23.08 113 PRO A O 1
ATOM 785 N N . ILE A 1 114 ? 9.591 22.484 -2.503 1.00 26.65 114 ILE A N 1
ATOM 786 C CA . ILE A 1 114 ? 10.745 21.716 -2.069 1.00 26.18 114 ILE A CA 1
ATOM 787 C C . ILE A 1 114 ? 10.896 21.784 -0.559 1.00 24.93 114 ILE A C 1
ATOM 788 O O . ILE A 1 114 ? 11.311 20.823 0.090 1.00 25.63 114 ILE A O 1
ATOM 793 N N . ALA A 1 115 ? 10.521 22.921 0.014 1.00 24.75 115 ALA A N 1
ATOM 794 C CA . ALA A 1 115 ? 10.522 23.077 1.462 1.00 24.05 115 ALA A CA 1
ATOM 795 C C . ALA A 1 115 ? 9.621 22.039 2.159 1.00 23.70 115 ALA A C 1
ATOM 796 O O . ALA A 1 115 ? 9.724 21.832 3.370 1.00 26.84 115 ALA A O 1
ATOM 798 N N . GLY A 1 116 ? 8.731 21.398 1.402 1.00 23.89 116 GLY A N 1
ATOM 799 C CA . GLY A 1 116 ? 7.811 20.433 1.987 1.00 20.49 116 GLY A CA 1
ATOM 800 C C . GLY A 1 116 ? 8.280 18.996 1.793 1.00 25.20 116 GLY A C 1
ATOM 801 O O . GLY A 1 116 ? 7.512 18.033 2.005 1.00 22.38 116 GLY A O 1
ATOM 802 N N . THR A 1 117 ? 9.553 18.853 1.426 1.00 20.91 117 THR A N 1
ATOM 803 C CA . THR A 1 117 ? 10.118 17.541 1.087 1.00 22.34 117 THR A CA 1
ATOM 804 C C . THR A 1 117 ? 11.375 17.179 1.874 1.00 27.01 117 THR A C 1
ATOM 805 O O . THR A 1 117 ? 11.984 18.011 2.559 1.00 21.54 117 THR A O 1
ATOM 809 N N . SER A 1 118 ? 11.776 15.922 1.719 1.00 22.59 118 SER A N 1
ATOM 810 C CA . SER A 1 118 ? 12.854 15.326 2.469 1.00 23.68 118 SER A CA 1
ATOM 811 C C . SER A 1 118 ? 13.635 14.398 1.517 1.00 27.17 118 SER A C 1
ATOM 812 O O . SER A 1 118 ? 13.045 13.753 0.631 1.00 26.71 118 SER A O 1
ATOM 815 N N . VAL A 1 119 ? 14.954 14.343 1.661 1.00 24.31 119 VAL A N 1
ATOM 816 C CA . VAL A 1 119 ? 15.743 13.511 0.745 1.00 26.59 119 VAL A CA 1
ATOM 817 C C . VAL A 1 119 ? 16.050 12.150 1.333 1.00 30.90 119 VAL A C 1
ATOM 818 O O . VAL A 1 119 ? 16.587 11.273 0.647 1.00 30.75 119 VAL A O 1
ATOM 822 N N . PHE A 1 120 ? 15.773 11.966 2.617 1.00 32.04 120 PHE A N 1
ATOM 823 C CA . PHE A 1 120 ? 16.239 10.735 3.230 1.00 33.73 120 PHE A CA 1
ATOM 824 C C . PHE A 1 120 ? 15.141 9.722 3.110 1.00 34.83 120 PHE A C 1
ATOM 825 O O . PHE A 1 120 ? 13.961 10.066 3.196 1.00 32.37 120 PHE A O 1
ATOM 833 N N . LYS A 1 121 ? 15.537 8.483 2.848 1.00 38.71 121 LYS A N 1
ATOM 834 C CA . LYS A 1 121 ? 14.563 7.445 2.551 1.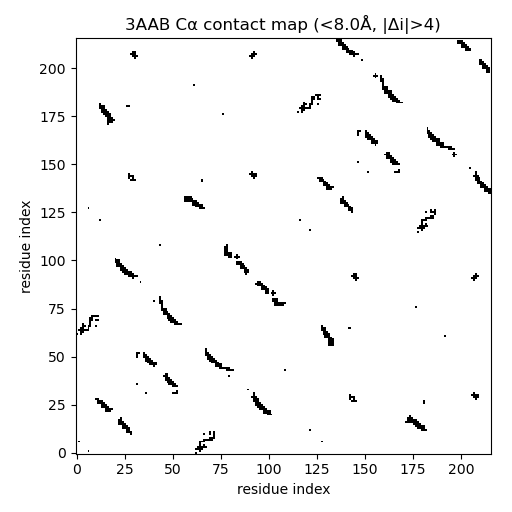00 43.52 121 LYS A CA 1
ATOM 835 C C . LYS A 1 121 ? 13.845 7.027 3.821 1.00 52.03 121 LYS A C 1
ATOM 836 O O . LYS A 1 121 ? 14.411 6.404 4.722 1.00 51.13 121 LYS A O 1
ATOM 842 N N . PHE A 1 122 ? 12.570 7.400 3.837 1.00 56.14 122 PHE A N 1
ATOM 843 C CA . PHE A 1 122 ? 11.821 7.698 5.045 1.00 50.43 122 PHE A CA 1
ATOM 844 C C . PHE A 1 122 ? 11.981 6.813 6.261 1.00 54.89 122 PHE A C 1
ATOM 845 O O . PHE A 1 122 ? 12.707 5.813 6.263 1.00 56.80 122 PHE A O 1
ATOM 853 N N . GLU A 1 123 ? 11.228 7.221 7.275 1.00 54.38 123 GLU A N 1
ATOM 854 C CA . GLU A 1 123 ? 11.517 6.980 8.676 1.00 46.84 123 GLU A CA 1
ATOM 855 C C . GLU A 1 123 ? 11.819 8.342 9.289 1.00 44.11 123 GLU A C 1
ATOM 856 O O . GLU A 1 123 ? 11.076 9.307 9.081 1.00 45.85 123 GLU A O 1
ATOM 863 N N . GLN B 1 9 ? 13.634 -3.784 -8.720 1.00 51.17 9 GLN B N 1
ATOM 864 C CA . GLN B 1 9 ? 12.306 -3.274 -8.389 1.00 50.93 9 GLN B CA 1
ATOM 865 C C . GLN B 1 9 ? 12.013 -1.916 -9.033 1.00 57.14 9 GLN B C 1
ATOM 866 O O . GLN B 1 9 ? 11.161 -1.157 -8.547 1.00 59.10 9 GLN B O 1
ATOM 868 N N . LYS B 1 10 ? 12.724 -1.612 -10.117 1.00 52.03 10 LYS B N 1
ATOM 869 C CA . LYS B 1 10 ? 12.449 -0.418 -10.903 1.00 52.57 10 LYS B CA 1
ATOM 870 C C . LYS B 1 10 ? 12.368 -0.829 -12.369 1.00 50.54 10 LYS B C 1
ATOM 871 O O . LYS B 1 10 ? 13.055 -1.752 -12.798 1.00 51.26 10 LYS B O 1
AT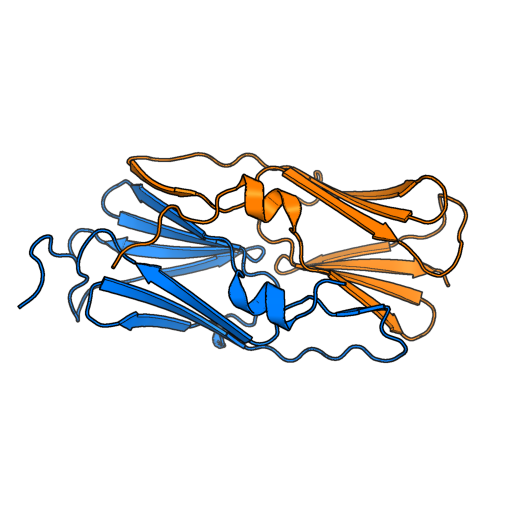OM 873 N N . ARG B 1 11 ? 11.515 -0.160 -13.131 1.00 48.62 11 ARG B N 1
ATOM 874 C CA . ARG B 1 11 ? 11.368 -0.492 -14.535 1.00 44.46 11 ARG B CA 1
ATOM 875 C C . ARG B 1 11 ? 12.618 -0.114 -15.316 1.00 47.10 11 ARG B C 1
ATOM 876 O O . ARG B 1 11 ? 13.459 0.650 -14.833 1.00 46.73 11 ARG B O 1
ATOM 884 N N . SER B 1 12 ? 12.721 -0.661 -16.523 1.00 41.56 12 SER B N 1
ATOM 885 C CA . SER B 1 12 ? 13.825 -0.399 -17.436 1.00 41.38 12 SER B CA 1
ATOM 886 C C . SER B 1 12 ? 13.848 1.048 -17.890 1.00 44.88 12 SER B C 1
ATOM 887 O O . SER B 1 12 ? 14.911 1.655 -18.055 1.00 38.32 12 SER B O 1
ATOM 890 N N . GLU B 1 13 ? 12.661 1.587 -18.132 1.00 39.83 13 GLU B N 1
ATOM 891 C CA . GLU B 1 13 ? 12.535 2.938 -18.638 1.00 39.67 13 GLU B CA 1
ATOM 892 C C . GLU B 1 13 ? 11.095 3.328 -18.430 1.00 39.56 13 GLU B C 1
ATOM 893 O O . GLU B 1 13 ? 10.251 2.463 -18.176 1.00 41.95 13 GLU B O 1
ATOM 899 N N . GLU B 1 14 ? 10.806 4.620 -18.540 1.00 37.91 14 GLU B N 1
ATOM 900 C CA . GLU B 1 14 ? 9.433 5.103 -18.455 1.00 37.85 14 GLU B CA 1
ATOM 901 C C . GLU B 1 14 ? 8.935 5.437 -19.852 1.00 38.86 14 GLU B C 1
ATOM 902 O O . GLU B 1 14 ? 9.733 5.708 -20.743 1.00 33.34 14 GLU B O 1
ATOM 908 N N . LEU B 1 15 ? 7.619 5.407 -20.042 1.00 35.04 15 LEU B N 1
ATOM 909 C CA . LEU B 1 15 ? 7.028 5.823 -21.304 1.00 36.17 15 LEU B CA 1
ATOM 910 C C . LEU B 1 15 ? 7.503 7.232 -21.574 1.00 36.42 15 LEU B C 1
ATOM 911 O O . LEU B 1 15 ? 7.565 8.052 -20.652 1.00 33.00 15 LEU B O 1
ATOM 916 N N . SER B 1 16 ? 7.843 7.511 -22.830 1.00 33.49 16 SER B N 1
ATOM 917 C CA . SER B 1 16 ? 8.340 8.831 -23.211 1.00 36.04 16 SER B CA 1
ATOM 918 C C . SER B 1 16 ? 7.370 9.558 -24.114 1.00 37.64 16 SER B C 1
ATOM 919 O O . SER B 1 16 ? 6.297 9.025 -24.444 1.00 35.25 16 SER B O 1
ATOM 922 N N . ARG B 1 17 ? 7.749 10.774 -24.516 1.00 35.15 17 ARG B N 1
ATOM 923 C CA . ARG B 1 17 ? 6.912 11.588 -25.399 1.00 38.23 17 ARG B CA 1
ATOM 924 C C . ARG B 1 17 ? 6.590 10.780 -26.645 1.00 36.73 17 ARG B C 1
ATOM 925 O O . ARG B 1 17 ? 5.479 10.844 -27.172 1.00 36.45 17 ARG B O 1
ATOM 933 N N . GLY B 1 18 ? 7.581 10.025 -27.107 1.00 36.29 18 GLY B N 1
ATOM 934 C CA . GLY B 1 18 ? 7.449 9.243 -28.323 1.00 38.39 18 GLY B CA 1
ATOM 935 C C . GLY B 1 18 ? 6.317 8.240 -28.209 1.00 40.05 18 GLY B C 1
ATOM 936 O O . GLY B 1 18 ? 5.543 8.069 -29.153 1.00 35.75 18 GLY B O 1
ATOM 937 N N . PHE B 1 19 ? 6.204 7.589 -27.052 1.00 35.62 19 PHE B N 1
ATOM 938 C CA . PHE B 1 19 ? 5.116 6.634 -26.839 1.00 34.10 19 PHE B CA 1
ATOM 939 C C . PHE B 1 19 ? 3.752 7.295 -26.958 1.00 35.53 19 PHE B C 1
ATOM 940 O O . PHE B 1 19 ? 2.849 6.762 -27.604 1.00 37.66 19 PHE B O 1
ATOM 948 N N . TYR B 1 20 ? 3.602 8.462 -26.343 1.00 29.25 20 TYR B N 1
ATOM 949 C CA . TYR B 1 20 ? 2.307 9.122 -26.348 1.00 33.98 20 TYR B CA 1
ATOM 950 C C . TYR B 1 20 ? 1.966 9.728 -27.696 1.00 38.42 20 TYR B C 1
ATOM 951 O O . TYR B 1 20 ? 0.809 9.711 -28.109 1.00 37.32 20 TYR B O 1
ATOM 960 N N . GLU B 1 21 ? 2.973 10.254 -28.383 1.00 38.66 21 GLU B N 1
ATOM 961 C CA . GLU B 1 21 ? 2.787 10.741 -29.756 1.00 42.81 21 GLU B CA 1
ATOM 962 C C . GLU B 1 21 ? 2.307 9.617 -30.689 1.00 39.28 21 GLU B C 1
ATOM 963 O O . GLU B 1 21 ? 1.529 9.845 -31.607 1.00 43.77 21 GLU B O 1
ATOM 969 N N . LEU B 1 22 ? 2.768 8.398 -30.435 1.00 41.28 22 LEU B N 1
ATOM 970 C CA . LEU B 1 22 ? 2.282 7.224 -31.145 1.00 38.32 22 LEU B CA 1
ATOM 971 C C . LEU B 1 22 ? 0.783 6.945 -30.921 1.00 46.20 22 LEU B C 1
ATOM 972 O O . LEU B 1 22 ? 0.056 6.611 -31.868 1.00 43.44 22 LEU B O 1
ATOM 977 N N . VAL B 1 23 ? 0.310 7.088 -29.682 1.00 38.57 23 VAL B N 1
ATOM 978 C CA . VAL B 1 23 ? -1.074 6.716 -29.383 1.00 40.31 23 VAL B CA 1
ATOM 979 C C . VAL B 1 23 ? -2.041 7.860 -29.035 1.00 41.17 23 VAL B C 1
ATOM 980 O O . VAL B 1 23 ? -3.245 7.623 -28.938 1.00 38.65 23 VAL B O 1
ATOM 984 N N . TYR B 1 24 ? -1.526 9.085 -28.882 1.00 38.63 24 TYR B N 1
ATOM 985 C CA . TYR B 1 24 ? -2.330 10.254 -28.472 1.00 37.92 24 TYR B CA 1
ATOM 986 C C . TYR B 1 24 ? -3.026 10.837 -29.698 1.00 41.38 24 TYR B C 1
ATOM 987 O O . TYR B 1 24 ? -2.513 10.690 -30.812 1.00 47.09 24 TYR B O 1
ATOM 996 N N . PRO B 1 25 ? -4.226 11.439 -29.530 1.00 36.94 25 PRO B N 1
ATOM 997 C CA . PRO B 1 25 ? -5.080 11.487 -28.340 1.00 34.03 25 PRO B CA 1
ATOM 998 C C . PRO B 1 25 ? -6.000 10.273 -28.302 1.00 39.65 25 PRO B C 1
ATOM 999 O O . PRO B 1 25 ? -6.204 9.622 -29.338 1.00 38.22 25 PRO B O 1
ATOM 1003 N N . PRO B 1 26 ? -6.569 9.974 -27.126 1.00 35.67 26 PRO B N 1
ATOM 1004 C CA . PRO B 1 26 ? -7.595 8.933 -27.098 1.00 36.02 26 PRO B CA 1
ATOM 1005 C C . PRO B 1 26 ? -8.816 9.493 -27.784 1.00 35.66 26 PRO B C 1
ATOM 1006 O O . PRO B 1 26 ? -9.163 10.651 -27.545 1.00 35.82 26 PRO B O 1
ATOM 1010 N N . VAL B 1 27 ? -9.462 8.698 -28.626 1.00 35.69 27 VAL B N 1
ATOM 1011 C CA . VAL B 1 27 ? -10.626 9.183 -29.350 1.00 37.23 27 VAL B CA 1
ATOM 1012 C C . VAL B 1 27 ? -11.807 8.233 -29.192 1.00 33.87 27 VAL B C 1
ATOM 1013 O O . VAL B 1 27 ? -11.631 7.018 -29.201 1.00 34.44 27 VAL B O 1
ATOM 1017 N N . ASP B 1 28 ? -12.990 8.810 -29.022 1.00 30.24 28 ASP B N 1
ATOM 1018 C CA . ASP B 1 28 ? -14.248 8.087 -29.164 1.00 38.47 28 ASP B CA 1
ATOM 1019 C C . ASP B 1 28 ? -14.891 8.481 -30.500 1.00 45.07 28 ASP B C 1
ATOM 1020 O O . ASP B 1 28 ? -14.955 9.666 -30.849 1.00 43.14 28 ASP B O 1
ATOM 1025 N N . MET B 1 29 ? -15.368 7.493 -31.247 1.00 41.22 29 MET B N 1
ATOM 1026 C CA . MET B 1 29 ? -16.097 7.778 -32.477 1.00 47.03 29 MET B CA 1
ATOM 1027 C C . MET B 1 29 ? -17.416 7.029 -32.478 1.00 46.55 29 MET B C 1
ATOM 1028 O O . MET B 1 29 ? -17.429 5.802 -32.396 1.00 42.83 29 MET B O 1
ATOM 1033 N N . TYR B 1 30 ? -18.514 7.776 -32.562 1.00 46.35 30 TYR B N 1
ATOM 1034 C CA . TYR B 1 30 ? -19.847 7.190 -32.593 1.00 58.32 30 TYR B CA 1
ATOM 1035 C C . TYR B 1 30 ? -20.797 7.926 -33.541 1.00 63.78 30 TYR B C 1
ATOM 1036 O O . TYR B 1 30 ? -20.427 8.915 -34.186 1.00 59.75 30 TYR B O 1
ATOM 1045 N N . GLU B 1 31 ? -22.029 7.428 -33.612 1.00 68.03 31 GLU B N 1
ATOM 1046 C CA . GLU B 1 31 ? -23.102 8.094 -34.341 1.00 69.92 31 GLU B CA 1
ATOM 1047 C C . GLU B 1 31 ? -24.139 8.584 -33.346 1.00 73.55 31 GLU B C 1
ATOM 1048 O O . GLU B 1 31 ? -24.601 7.816 -32.499 1.00 76.36 31 GLU B O 1
ATOM 1054 N N . GLU B 1 32 ? -24.502 9.858 -33.443 1.00 75.70 32 GLU B N 1
ATOM 1055 C CA . GLU B 1 32 ? -25.536 10.413 -32.578 1.00 78.60 32 GLU B CA 1
ATOM 1056 C C . GLU B 1 32 ? -26.319 11.498 -33.304 1.00 79.80 32 GLU B C 1
ATOM 1057 O O . GLU B 1 32 ? -25.742 12.471 -33.793 1.00 77.67 32 GLU B O 1
ATOM 1063 N N . GLY B 1 33 ? -27.638 11.323 -33.360 1.00 78.61 33 GLY B N 1
ATOM 1064 C CA . GLY B 1 33 ? -28.493 12.207 -34.130 1.00 79.85 33 GLY B CA 1
ATOM 1065 C C . GLY B 1 33 ? -28.209 12.088 -35.617 1.00 79.34 33 GLY B C 1
ATOM 1066 O O . GLY B 1 33 ? -28.271 10.999 -36.191 1.00 80.44 33 GLY B O 1
ATOM 1067 N N . GLY B 1 34 ? -27.887 13.212 -36.245 1.00 75.61 34 GLY B N 1
ATOM 1068 C CA . GLY B 1 34 ? -27.561 13.214 -37.657 1.00 77.94 34 GLY B CA 1
ATOM 1069 C C . GLY B 1 34 ? -26.121 12.835 -37.969 1.00 81.03 34 GLY B C 1
ATOM 1070 O O . GLY B 1 34 ? -25.866 12.173 -38.970 1.00 76.38 34 GLY B O 1
ATOM 1071 N N . TYR B 1 35 ? -25.185 13.228 -37.105 1.00 81.09 35 TYR B N 1
ATOM 1072 C CA . TYR B 1 35 ? -23.759 13.201 -37.450 1.00 77.91 35 TYR B CA 1
ATOM 1073 C C . TYR B 1 35 ? -22.963 11.962 -37.035 1.00 72.87 35 TYR B C 1
ATOM 1074 O O . TYR B 1 35 ? -23.383 11.177 -36.182 1.00 69.94 35 TYR B O 1
ATOM 1083 N N . LEU B 1 36 ? -21.798 11.815 -37.665 1.00 67.53 36 LEU B N 1
ATOM 1084 C CA . LEU B 1 36 ? -20.733 10.954 -37.172 1.00 64.75 36 LEU B CA 1
ATOM 1085 C C . LEU B 1 36 ? -19.897 11.849 -36.256 1.00 66.33 36 LEU B C 1
ATOM 1086 O O . LEU B 1 36 ? -19.391 12.885 -36.697 1.00 65.11 36 LEU B O 1
ATOM 1091 N N . VAL B 1 37 ? -19.768 11.469 -34.984 1.00 60.98 37 VAL B N 1
ATOM 1092 C CA . VAL B 1 37 ? -19.096 12.324 -33.996 1.00 59.11 37 VAL B CA 1
ATOM 1093 C C . VAL B 1 37 ? -17.754 11.764 -33.528 1.00 55.16 37 VAL B C 1
ATOM 1094 O O . VAL B 1 37 ? -17.657 10.603 -33.123 1.00 56.31 37 VAL B O 1
ATOM 1098 N N . VAL B 1 38 ? -16.721 12.598 -33.583 1.00 55.63 38 VAL B N 1
ATOM 1099 C CA . VAL B 1 38 ? -15.402 12.220 -33.080 1.00 50.08 38 VAL B CA 1
ATOM 1100 C C . VAL B 1 38 ? -15.050 13.051 -31.845 1.00 48.63 38 VAL B C 1
ATOM 1101 O O . VAL B 1 38 ? -15.128 14.279 -31.870 1.00 45.84 38 VAL B O 1
ATOM 1105 N N . VAL B 1 39 ? -14.685 12.376 -30.757 1.00 48.75 39 VAL B N 1
ATOM 1106 C CA . VAL B 1 39 ? -14.326 13.065 -29.514 1.00 42.35 39 VAL B CA 1
ATOM 1107 C C . VAL B 1 39 ? -12.917 12.685 -29.069 1.00 37.61 39 VAL B C 1
ATOM 1108 O O . VAL B 1 39 ? -12.583 11.500 -28.962 1.00 38.65 39 VAL B O 1
ATOM 1112 N N . ALA B 1 40 ? -12.087 13.694 -28.829 1.00 38.77 40 ALA B N 1
ATOM 1113 C CA . ALA B 1 40 ? -10.674 13.474 -28.550 1.00 36.89 40 ALA B CA 1
ATOM 1114 C C . ALA B 1 40 ? -10.255 14.217 -27.288 1.00 36.04 40 ALA B C 1
ATOM 1115 O O . ALA B 1 40 ? -10.622 15.377 -27.094 1.00 35.11 40 ALA B O 1
ATOM 1117 N N . ASP B 1 41 ? -9.491 13.545 -26.434 1.00 32.82 41 ASP B N 1
ATOM 1118 C CA . ASP B 1 41 ? -8.906 14.196 -25.264 1.00 35.99 41 ASP B CA 1
ATOM 1119 C C . ASP B 1 41 ? -7.587 14.783 -25.700 1.00 28.11 41 ASP B C 1
ATOM 1120 O O . ASP B 1 41 ? -6.622 14.052 -25.907 1.00 31.00 41 ASP B O 1
ATOM 1125 N N . LEU B 1 42 ? -7.532 16.100 -25.827 1.00 30.88 42 LEU B N 1
ATOM 1126 C CA . LEU B 1 42 ? -6.367 16.718 -26.451 1.00 32.93 42 LEU B CA 1
ATOM 1127 C C . LEU B 1 42 ? -5.941 17.965 -25.671 1.00 36.42 42 LEU B C 1
ATOM 1128 O O . LEU B 1 42 ? -5.926 19.090 -26.192 1.00 35.92 42 LEU B O 1
ATOM 1133 N N . ALA B 1 43 ? -5.608 17.748 -24.404 1.00 32.81 43 ALA B N 1
ATOM 1134 C CA . ALA B 1 43 ? -5.315 18.830 -23.483 1.00 34.04 43 ALA B CA 1
ATOM 1135 C C . ALA B 1 43 ? -4.089 19.632 -23.898 1.00 30.51 43 ALA B C 1
ATOM 1136 O O . ALA B 1 43 ? -3.124 19.080 -24.411 1.00 34.50 43 ALA B O 1
ATOM 1138 N N . GLY B 1 44 ? -4.112 20.931 -23.636 1.00 33.46 44 GLY B N 1
ATOM 1139 C CA . GLY B 1 44 ? -2.875 21.700 -23.658 1.00 33.84 44 GLY B CA 1
ATOM 1140 C C . GLY B 1 44 ? -2.395 22.128 -25.027 1.00 38.54 44 GLY B C 1
ATOM 1141 O O . GLY B 1 44 ? -1.189 22.248 -25.268 1.00 39.71 44 GLY B O 1
ATOM 1142 N N . PHE B 1 45 ? -3.343 22.361 -25.924 1.00 35.81 45 PHE B N 1
ATOM 1143 C CA . PHE B 1 45 ? -3.031 22.865 -27.252 1.00 40.38 45 PHE B CA 1
ATOM 1144 C C . PHE B 1 45 ? -3.718 24.197 -27.500 1.00 40.40 45 PHE B C 1
ATOM 1145 O O . PHE B 1 45 ? -4.635 24.573 -26.778 1.00 36.01 45 PHE B O 1
ATOM 1153 N N . ASN B 1 46 ? -3.233 24.920 -28.504 1.00 46.50 46 ASN B N 1
ATOM 1154 C CA . ASN B 1 46 ? -3.882 26.137 -28.968 1.00 47.49 46 ASN B CA 1
ATOM 1155 C C . ASN B 1 46 ? -4.774 25.834 -30.164 1.00 44.77 46 ASN B C 1
ATOM 1156 O O . ASN B 1 46 ? -4.396 25.073 -31.051 1.00 43.63 46 ASN B O 1
ATOM 1161 N N . LYS B 1 47 ? -5.953 26.437 -30.176 1.00 46.79 47 LYS B N 1
ATOM 1162 C CA . LYS B 1 47 ? -6.952 26.193 -31.209 1.00 52.33 47 LYS B CA 1
ATOM 1163 C C . LYS B 1 47 ? -6.378 26.292 -32.632 1.00 54.68 47 LYS B C 1
ATOM 1164 O O . LYS B 1 47 ? -6.798 25.558 -33.530 1.00 53.68 47 LYS B O 1
ATOM 1170 N N . GLU B 1 48 ? -5.407 27.186 -32.817 1.00 52.36 48 GLU B N 1
ATOM 1171 C CA . GLU B 1 48 ? -4.882 27.518 -34.142 1.00 52.30 48 GLU B CA 1
ATOM 1172 C C . GLU B 1 48 ? -3.935 26.455 -34.682 1.00 53.06 48 GLU B C 1
ATOM 1173 O O . GLU B 1 48 ? -3.598 26.453 -35.864 1.00 47.11 48 GLU B O 1
ATOM 1179 N N . LYS B 1 49 ? -3.490 25.553 -33.817 1.00 50.86 49 LYS B N 1
ATOM 1180 C CA . LYS B 1 49 ? -2.524 24.547 -34.242 1.00 48.12 49 LYS B CA 1
ATOM 1181 C C . LYS B 1 49 ? -3.174 23.170 -34.283 1.00 48.97 49 LYS B C 1
ATOM 1182 O O . LYS B 1 49 ? -2.506 22.150 -34.452 1.00 47.03 49 LYS B O 1
ATOM 1188 N N . ILE B 1 50 ? -4.494 23.157 -34.142 1.00 49.13 50 ILE B N 1
ATOM 1189 C CA . ILE B 1 50 ? -5.259 21.930 -34.272 1.00 49.69 50 ILE B CA 1
ATOM 1190 C C . ILE B 1 50 ? -5.843 21.826 -35.686 1.00 51.21 50 ILE B C 1
ATOM 1191 O O . ILE B 1 50 ? -6.524 22.741 -36.152 1.00 51.08 50 ILE B O 1
ATOM 1196 N N . LYS B 1 51 ? -5.584 20.705 -36.355 1.00 49.06 51 LYS B N 1
ATOM 1197 C CA . LYS B 1 51 ? -6.071 20.492 -37.717 1.00 56.49 51 LYS B CA 1
ATOM 1198 C C . LYS B 1 51 ? -6.825 19.168 -37.893 1.00 57.67 51 LYS B C 1
ATOM 1199 O O . LYS B 1 51 ? -6.578 18.201 -37.176 1.00 55.26 51 LYS B O 1
ATOM 1205 N N . ALA B 1 52 ? -7.751 19.144 -38.848 1.00 61.54 52 ALA B N 1
ATOM 1206 C CA . ALA B 1 52 ? -8.521 17.945 -39.171 1.00 64.71 52 ALA B CA 1
ATOM 1207 C C . ALA B 1 52 ? -8.807 17.912 -40.666 1.00 66.13 52 ALA B C 1
ATOM 1208 O O . ALA B 1 52 ? -9.057 18.950 -41.278 1.00 68.47 52 ALA B O 1
ATOM 1210 N N . ARG B 1 53 ? -8.783 16.720 -41.249 1.00 67.75 53 ARG B N 1
ATOM 1211 C CA . ARG B 1 53 ? -9.039 16.578 -42.675 1.00 70.02 53 ARG B CA 1
ATOM 1212 C C . ARG B 1 53 ? -9.247 15.126 -43.065 1.00 71.51 53 ARG B C 1
ATOM 1213 O O . ARG B 1 53 ? -8.714 14.218 -42.422 1.00 65.55 53 ARG B O 1
ATOM 1221 N N . VAL B 1 54 ? -10.018 14.918 -44.131 1.00 74.88 54 VAL B N 1
ATOM 1222 C CA . VAL B 1 54 ? -10.167 13.598 -44.727 1.00 71.90 54 VAL B CA 1
ATOM 1223 C C . VAL B 1 54 ? -9.106 13.431 -45.808 1.00 70.12 54 VAL B C 1
ATOM 1224 O O . VAL B 1 54 ? -8.918 14.318 -46.639 1.00 69.61 54 VAL B O 1
ATOM 1228 N N . SER B 1 55 ? -8.407 12.302 -45.788 1.00 69.35 55 SER B N 1
ATOM 1229 C CA . SER B 1 55 ? -7.303 12.075 -46.716 1.00 76.02 55 SER B CA 1
ATOM 1230 C C . SER B 1 55 ? -7.220 10.617 -47.131 1.00 79.46 55 SER B C 1
ATOM 1231 O O . SER B 1 55 ? -7.607 9.722 -46.378 1.00 78.78 55 SER B O 1
ATOM 1233 N N . GLY B 1 56 ? -6.698 10.383 -48.331 1.00 82.45 56 GLY B N 1
ATOM 1234 C CA . GLY B 1 56 ? -6.765 9.071 -48.941 1.00 82.91 56 GLY B CA 1
ATOM 1235 C C . GLY B 1 56 ? -8.179 8.873 -49.448 1.00 85.21 56 GLY B C 1
ATOM 1236 O O . GLY B 1 56 ? -8.386 8.316 -50.527 1.00 89.29 56 GLY B O 1
ATOM 1237 N N . GLN B 1 57 ? -9.136 9.349 -48.647 1.00 83.96 57 GLN B N 1
ATOM 1238 C CA . GLN B 1 57 ? -10.570 9.353 -48.950 1.00 80.92 57 GLN B CA 1
ATOM 1239 C C . GLN B 1 57 ? -11.372 8.874 -47.742 1.00 81.56 57 GLN B C 1
ATOM 1240 O O . GLN B 1 57 ? -12.390 9.465 -47.377 1.00 83.07 57 GLN B O 1
ATOM 1242 N N . ASN B 1 58 ? -10.893 7.802 -47.122 1.00 76.67 58 ASN B N 1
ATOM 1243 C CA . ASN B 1 58 ? -11.643 7.098 -46.091 1.00 73.16 58 ASN B CA 1
ATOM 1244 C C . ASN B 1 58 ? -11.282 7.529 -44.672 1.00 71.26 58 ASN B C 1
ATOM 1245 O O . ASN B 1 58 ? -11.977 7.188 -43.716 1.00 67.26 58 ASN B O 1
ATOM 1250 N N . GLU B 1 59 ? -10.198 8.287 -44.542 1.00 71.49 59 GLU B N 1
ATOM 1251 C CA . GLU B 1 59 ? -9.616 8.553 -43.234 1.00 67.19 59 GLU B CA 1
ATOM 1252 C C . GLU B 1 59 ? -9.852 9.960 -42.697 1.00 67.13 59 GLU B C 1
ATOM 1253 O O . GLU B 1 59 ? -9.896 10.934 -43.445 1.00 66.47 59 GLU B O 1
ATOM 1259 N N . LEU B 1 60 ? -10.012 10.049 -41.382 1.00 60.90 60 LEU B N 1
ATOM 1260 C CA . LEU B 1 60 ? -10.004 11.336 -40.716 1.00 60.01 60 LEU B CA 1
ATOM 1261 C C . LEU B 1 60 ? -8.727 11.405 -39.899 1.00 59.79 60 LEU B C 1
ATOM 1262 O O . LEU B 1 60 ? -8.525 10.621 -38.972 1.00 58.31 60 LEU B O 1
ATOM 1267 N N . ILE B 1 61 ? -7.856 12.333 -40.267 1.00 58.85 61 ILE B N 1
ATOM 1268 C CA . ILE B 1 61 ? -6.574 12.475 -39.604 1.00 59.78 61 ILE B CA 1
ATOM 1269 C C . ILE B 1 61 ? -6.583 13.748 -38.761 1.00 58.08 61 ILE B C 1
ATOM 1270 O O . ILE B 1 61 ? -6.978 14.816 -39.235 1.00 59.09 61 ILE B O 1
ATOM 1275 N N . ILE B 1 62 ? -6.189 13.627 -37.496 1.00 52.04 62 ILE B N 1
ATOM 1276 C CA . ILE B 1 62 ? -6.152 14.794 -36.627 1.00 50.57 62 ILE B CA 1
ATOM 1277 C C . ILE B 1 62 ? -4.712 15.160 -36.328 1.00 48.40 62 ILE B C 1
ATOM 1278 O O . ILE B 1 62 ? -3.887 14.296 -36.028 1.00 46.88 62 ILE B O 1
ATOM 1283 N N . GLU B 1 63 ? -4.415 16.449 -36.424 1.00 50.09 63 GLU B N 1
ATOM 1284 C CA . GLU B 1 63 ? -3.045 16.920 -36.282 1.00 47.89 63 GLU B CA 1
ATOM 1285 C C . GLU B 1 63 ? -2.953 18.138 -35.382 1.00 46.80 63 GLU B C 1
ATOM 1286 O O . GLU B 1 63 ? -3.786 19.042 -35.438 1.00 47.03 63 GLU B O 1
ATOM 1292 N N . ALA B 1 64 ? -1.936 18.146 -34.535 1.00 43.78 64 ALA B N 1
ATOM 1293 C CA . ALA B 1 64 ? -1.734 19.254 -33.624 1.00 45.17 64 ALA B CA 1
ATOM 1294 C C . ALA B 1 64 ? -0.293 19.262 -33.156 1.00 43.01 64 ALA B C 1
ATOM 1295 O O . ALA B 1 64 ? 0.366 18.222 -33.106 1.00 39.20 64 ALA B O 1
ATOM 1297 N N . GLU B 1 65 ? 0.197 20.449 -32.830 1.00 46.18 65 GLU B N 1
ATOM 1298 C CA . GLU B 1 65 ? 1.571 20.598 -32.390 1.00 40.68 65 GLU B CA 1
ATOM 1299 C C . GLU B 1 65 ? 1.660 21.722 -31.371 1.00 40.73 65 GLU B C 1
ATOM 1300 O O . GLU B 1 65 ? 0.860 22.660 -31.385 1.00 41.98 65 GLU B O 1
ATOM 1306 N N . ARG B 1 66 ? 2.620 21.609 -30.463 1.00 39.68 66 ARG B N 1
ATOM 1307 C CA . ARG B 1 66 ? 2.818 22.631 -29.453 1.00 37.25 66 ARG B CA 1
ATOM 1308 C C . ARG B 1 66 ? 4.281 22.613 -29.057 1.00 37.77 66 ARG B C 1
ATOM 1309 O O . ARG B 1 66 ? 4.983 21.634 -29.319 1.00 40.17 66 ARG B O 1
ATOM 1317 N N . GLU B 1 67 ? 4.754 23.697 -28.448 1.00 38.60 67 GLU B N 1
ATOM 1318 C CA . GLU B 1 67 ? 6.103 23.711 -27.897 1.00 40.41 67 GLU B CA 1
ATOM 1319 C C . GLU B 1 67 ? 6.013 23.346 -26.424 1.00 40.24 67 GLU B C 1
ATOM 1320 O O . GLU B 1 67 ? 5.119 23.816 -25.723 1.00 40.78 67 GLU B O 1
ATOM 1322 N N . ILE B 1 68 ? 6.925 22.492 -25.970 1.00 39.98 68 ILE B N 1
ATOM 1323 C CA . ILE B 1 68 ? 7.020 22.175 -24.553 1.00 45.33 68 ILE B CA 1
ATOM 1324 C C . ILE B 1 68 ? 8.441 22.388 -24.084 1.00 44.38 68 ILE B C 1
ATOM 1325 O O . ILE B 1 68 ? 9.373 21.745 -24.562 1.00 45.75 68 ILE B O 1
ATOM 1330 N N . THR B 1 69 ? 8.600 23.292 -23.133 1.00 46.32 69 THR B N 1
ATOM 1331 C CA . THR B 1 69 ? 9.914 23.570 -22.589 1.00 53.01 69 THR B CA 1
ATOM 1332 C C . THR B 1 69 ? 10.257 22.533 -21.511 1.00 50.53 69 THR B C 1
ATOM 1333 O O . THR B 1 69 ? 9.364 21.902 -20.930 1.00 55.91 69 THR B O 1
ATOM 1337 N N . GLU B 1 70 ? 11.546 22.340 -21.262 1.00 51.93 70 GLU B N 1
ATOM 1338 C CA . GLU B 1 70 ? 11.992 21.389 -20.256 1.00 53.35 70 GLU B CA 1
ATOM 1339 C C . GLU B 1 70 ? 12.782 22.090 -19.148 1.00 54.70 70 GLU B C 1
ATOM 1340 O O . GLU B 1 70 ? 14.000 21.933 -19.046 1.00 56.43 70 GLU B O 1
ATOM 1346 N N . PRO B 1 71 ? 12.071 22.857 -18.303 1.00 54.54 71 PRO B N 1
ATOM 1347 C CA . PRO B 1 71 ? 12.632 23.710 -17.248 1.00 54.73 71 PRO B CA 1
ATOM 1348 C C . PRO B 1 71 ? 13.453 22.944 -16.207 1.00 54.51 71 PRO B C 1
ATOM 1349 O O . PRO B 1 71 ? 13.190 21.767 -15.939 1.00 47.95 71 PRO B O 1
ATOM 1353 N N . GLY B 1 72 ? 14.438 23.626 -15.629 1.00 49.95 72 GLY B N 1
ATOM 1354 C CA . GLY B 1 72 ? 15.270 23.058 -14.581 1.00 50.01 72 GLY B CA 1
ATOM 1355 C C . GLY B 1 72 ? 15.763 21.639 -14.832 1.00 51.63 72 GLY B C 1
ATOM 1356 O O . GLY B 1 72 ? 16.376 21.343 -15.864 1.00 49.58 72 GLY B O 1
ATOM 1357 N N . VAL B 1 73 ? 15.496 20.767 -13.863 1.00 42.85 73 VAL B N 1
ATOM 1358 C CA . VAL B 1 73 ? 15.940 19.379 -13.896 1.00 39.46 73 VAL B CA 1
ATOM 1359 C C . VAL B 1 73 ? 14.729 18.542 -14.228 1.00 40.52 73 VAL B C 1
ATOM 1360 O O . VAL B 1 73 ? 13.665 18.777 -13.673 1.00 35.73 73 VAL B O 1
ATOM 1364 N N . LYS B 1 74 ? 14.871 17.562 -15.112 1.00 39.31 74 LYS B N 1
ATOM 1365 C CA . LYS B 1 74 ? 13.702 16.792 -15.518 1.00 39.91 74 LYS B CA 1
ATOM 1366 C C . LYS B 1 74 ? 13.710 15.401 -14.905 1.00 36.70 74 LYS B C 1
ATOM 1367 O O . LYS B 1 74 ? 14.765 14.787 -14.741 1.00 35.02 74 LYS B O 1
ATOM 1373 N N . TYR B 1 75 ? 12.521 14.917 -14.555 1.00 33.55 75 TYR B N 1
ATOM 1374 C CA . TYR B 1 75 ? 12.371 13.576 -14.003 1.00 31.27 75 TYR B CA 1
ATOM 1375 C C . TYR B 1 75 ? 11.518 12.692 -14.922 1.00 35.64 75 TYR B C 1
ATOM 1376 O O . TYR B 1 75 ? 11.785 11.500 -15.055 1.00 37.31 75 TYR B O 1
ATOM 1385 N N . LEU B 1 76 ? 10.492 13.290 -15.529 1.00 31.56 76 LEU B N 1
ATOM 1386 C CA . LEU B 1 76 ? 9.588 12.609 -16.454 1.00 30.37 76 LEU B CA 1
ATOM 1387 C C . LEU B 1 76 ? 9.271 13.524 -17.601 1.00 30.36 76 LEU B C 1
ATOM 1388 O O . LEU B 1 76 ? 9.019 14.708 -17.406 1.00 32.70 76 LEU B O 1
ATOM 1393 N N . THR B 1 77 ? 9.245 12.970 -18.801 1.00 30.69 77 THR B N 1
ATOM 1394 C CA . THR B 1 77 ? 8.824 13.723 -19.959 1.00 32.49 77 THR B CA 1
ATOM 1395 C C . THR B 1 77 ? 7.932 12.812 -20.810 1.00 33.39 77 THR B C 1
ATOM 1396 O O . THR B 1 77 ? 8.418 11.897 -21.461 1.00 35.01 77 THR B O 1
ATOM 1400 N N . GLN B 1 78 ? 6.623 13.049 -20.784 1.00 33.21 78 GLN B N 1
ATOM 1401 C CA . GLN B 1 78 ? 5.680 12.159 -21.474 1.00 31.97 78 GLN B CA 1
ATOM 1402 C C . GLN B 1 78 ? 4.740 12.915 -22.390 1.00 29.76 78 GLN B C 1
ATOM 1403 O O . GLN B 1 78 ? 4.195 12.358 -23.340 1.00 35.08 78 GLN B O 1
ATOM 1409 N N . ARG B 1 79 ? 4.522 14.180 -22.089 1.00 26.17 79 ARG B N 1
ATOM 1410 C CA . ARG B 1 79 ? 3.516 14.934 -22.800 1.00 26.35 79 ARG B CA 1
ATOM 1411 C C . ARG B 1 79 ? 3.942 15.130 -24.252 1.00 35.41 79 ARG B C 1
ATOM 1412 O O . ARG B 1 79 ? 5.034 15.632 -24.529 1.00 32.92 79 ARG B O 1
ATOM 1420 N N . PRO B 1 80 ? 3.074 14.733 -25.184 1.00 36.19 80 PRO B N 1
ATOM 1421 C CA . PRO B 1 80 ? 3.352 14.782 -26.626 1.00 38.71 80 PRO B CA 1
ATOM 1422 C C . PRO B 1 80 ? 3.541 16.207 -27.149 1.00 39.52 80 PRO B C 1
ATOM 1423 O O . PRO B 1 80 ? 2.764 17.098 -26.813 1.00 39.69 80 PRO B O 1
ATOM 1427 N N . LYS B 1 81 ? 4.554 16.404 -27.986 1.00 39.31 81 LYS B N 1
ATOM 1428 C CA . LYS B 1 81 ? 4.736 17.678 -28.674 1.00 44.47 81 LYS B CA 1
ATOM 1429 C C . LYS B 1 81 ? 3.903 17.716 -29.949 1.00 43.52 81 LYS B C 1
ATOM 1430 O O . LYS B 1 81 ? 3.318 18.742 -30.292 1.00 42.74 81 LYS B O 1
ATOM 1436 N N . TYR B 1 82 ? 3.859 16.581 -30.637 1.00 41.23 82 TYR B N 1
ATOM 1437 C CA . TYR B 1 82 ? 3.196 16.471 -31.933 1.00 48.06 82 TYR B CA 1
ATOM 1438 C C . TYR B 1 82 ? 2.176 15.335 -31.928 1.00 48.13 82 TYR B C 1
ATOM 1439 O O . TYR B 1 82 ? 2.408 14.273 -31.352 1.00 50.48 82 TYR B O 1
ATOM 1441 N N . VAL B 1 83 ? 1.046 15.562 -32.580 1.00 47.52 83 VAL B N 1
ATOM 1442 C CA . VAL B 1 83 ? -0.033 14.589 -32.593 1.00 44.11 83 VAL B CA 1
ATOM 1443 C C . VAL 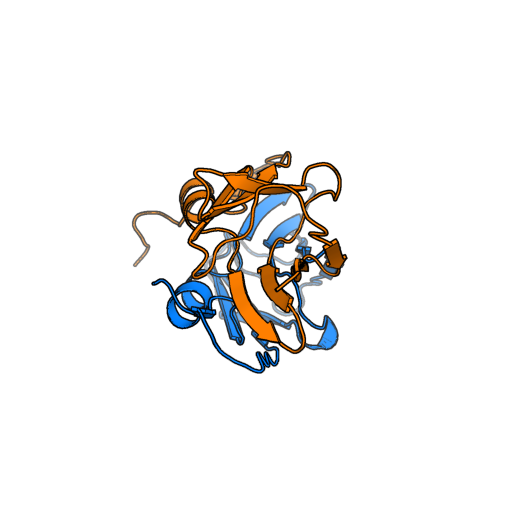B 1 83 ? -0.446 14.271 -34.034 1.00 47.76 83 VAL B C 1
ATOM 1444 O O . VAL B 1 83 ? -0.614 15.178 -34.848 1.00 45.62 83 VAL B O 1
ATOM 1448 N N . ARG B 1 84 ? -0.589 12.984 -34.342 1.00 43.17 84 ARG B N 1
ATOM 1449 C CA . ARG B 1 84 ? -1.030 12.554 -35.668 1.00 50.29 84 ARG B CA 1
ATOM 1450 C C . ARG B 1 84 ? -1.910 11.310 -35.572 1.00 45.16 84 ARG B C 1
ATOM 1451 O O . ARG B 1 84 ? -1.418 10.180 -35.555 1.00 49.44 84 ARG B O 1
ATOM 1459 N N . LYS B 1 85 ? -3.217 11.529 -35.512 1.00 48.03 85 LYS B N 1
ATOM 1460 C CA . LYS B 1 85 ? -4.166 10.444 -35.281 1.00 49.27 85 LYS B CA 1
ATOM 1461 C C . LYS B 1 85 ? -4.899 10.078 -36.573 1.00 46.28 85 LYS B C 1
ATOM 1462 O O . LYS B 1 85 ? -5.718 10.845 -37.060 1.00 42.37 85 LYS B O 1
ATOM 1468 N N . VAL B 1 86 ? -4.605 8.906 -37.122 1.00 48.77 86 VAL B N 1
ATOM 1469 C CA . VAL B 1 86 ? -5.338 8.441 -38.295 1.00 53.56 86 VAL B CA 1
ATOM 1470 C C . VAL B 1 86 ? -6.571 7.634 -37.889 1.00 50.60 86 VAL B C 1
ATOM 1471 O O . VAL B 1 86 ? -6.460 6.556 -37.299 1.00 50.29 86 VAL B O 1
ATOM 1475 N N . ILE B 1 87 ? -7.747 8.172 -38.204 1.00 53.62 87 ILE B N 1
ATOM 1476 C CA . ILE B 1 87 ? -9.004 7.503 -37.883 1.00 53.64 87 ILE B CA 1
ATOM 1477 C C . ILE B 1 87 ? -9.713 6.969 -39.127 1.00 58.61 87 ILE B C 1
ATOM 1478 O O . ILE B 1 87 ? -10.339 7.733 -39.870 1.00 56.97 87 ILE B O 1
ATOM 1483 N N . ARG B 1 88 ? -9.637 5.656 -39.335 1.00 58.06 88 ARG B N 1
ATOM 1484 C CA . ARG B 1 88 ? -10.394 5.019 -40.408 1.00 61.21 88 ARG B CA 1
ATOM 1485 C C . ARG B 1 88 ? -11.889 5.222 -40.194 1.00 61.28 88 ARG B C 1
ATOM 1486 O O . ARG B 1 88 ? -12.472 4.687 -39.245 1.00 61.40 88 ARG B O 1
ATOM 1488 N N . LEU B 1 89 ? -12.501 6.020 -41.064 1.00 63.00 89 LEU B N 1
ATOM 1489 C CA . LEU B 1 89 ? -13.948 6.188 -41.059 1.00 64.14 89 LEU B CA 1
ATOM 1490 C C . LEU B 1 89 ? -14.603 4.965 -41.705 1.00 68.29 89 LEU B C 1
ATOM 1491 O O . LEU B 1 89 ? -14.015 4.331 -42.587 1.00 69.34 89 LEU B O 1
ATOM 1496 N N . PRO B 1 90 ? -15.816 4.616 -41.248 1.00 65.90 90 PRO B N 1
ATOM 1497 C CA . PRO B 1 90 ? -16.558 3.458 -41.754 1.00 70.66 90 PRO B CA 1
ATOM 1498 C C . PRO B 1 90 ? -17.372 3.808 -43.001 1.00 74.34 90 PRO B C 1
ATOM 1499 O O . PRO B 1 90 ? -17.606 2.949 -43.852 1.00 76.32 90 PRO B O 1
ATOM 1503 N N . TYR B 1 91 ? -17.801 5.060 -43.100 1.00 72.19 91 TYR B N 1
ATOM 1504 C CA . TYR B 1 91 ? -18.530 5.517 -44.272 1.00 75.19 91 TYR B CA 1
ATOM 1505 C C . TYR B 1 91 ? -17.707 6.509 -45.073 1.00 78.38 91 TYR B C 1
ATOM 1506 O O . TYR B 1 91 ? -16.587 6.856 -44.692 1.00 73.56 91 TYR B O 1
ATOM 1515 N N . ASN B 1 92 ? -18.271 6.965 -46.185 1.00 78.35 92 ASN B N 1
ATOM 1516 C CA . ASN B 1 92 ? -17.595 7.925 -47.039 1.00 78.55 92 ASN B CA 1
ATOM 1517 C C . ASN B 1 92 ? -18.215 9.304 -46.946 1.00 81.65 92 ASN B C 1
ATOM 1518 O O . ASN B 1 92 ? -19.417 9.441 -46.726 1.00 82.51 92 ASN B O 1
ATOM 1523 N N . VAL B 1 93 ? -17.373 10.322 -47.086 1.00 84.68 93 VAL B N 1
ATOM 1524 C CA . VAL B 1 93 ? -17.813 11.662 -47.458 1.00 87.18 93 VAL B CA 1
ATOM 1525 C C . VAL B 1 93 ? -16.674 12.289 -48.257 1.00 89.04 93 VAL B C 1
ATOM 1526 O O . VAL B 1 93 ? -15.517 11.905 -48.088 1.00 87.14 93 VAL B O 1
ATOM 1530 N N . ALA B 1 94 ? -17.004 13.239 -49.127 1.00 93.26 94 ALA B N 1
ATOM 1531 C CA . ALA B 1 94 ? -16.035 13.831 -50.052 1.00 92.97 94 ALA B CA 1
ATOM 1532 C C . ALA B 1 94 ? -14.689 14.182 -49.409 1.00 95.66 94 ALA B C 1
ATOM 1533 O O . ALA B 1 94 ? -13.891 13.305 -49.067 1.00 93.13 94 ALA B O 1
ATOM 1535 N N . LYS B 1 95 ? -14.443 15.481 -49.272 1.00 97.81 95 LYS B N 1
ATOM 1536 C CA . LYS B 1 95 ? -13.220 15.989 -48.667 1.00 93.42 95 LYS B CA 1
ATOM 1537 C C . LYS B 1 95 ? -13.400 17.472 -48.349 1.00 96.78 95 LYS B C 1
ATOM 1538 O O . LYS B 1 95 ? -12.445 18.251 -48.392 1.00 96.82 95 LYS B O 1
ATOM 1540 N N . ASP B 1 96 ? -14.641 17.847 -48.042 1.00 98.82 96 ASP B N 1
ATOM 1541 C CA . ASP B 1 96 ? -14.980 19.212 -47.638 1.00 99.96 96 ASP B CA 1
ATOM 1542 C C . ASP B 1 96 ? -16.092 19.204 -46.586 1.00 100.28 96 ASP B C 1
ATOM 1543 O O . ASP B 1 96 ? -15.834 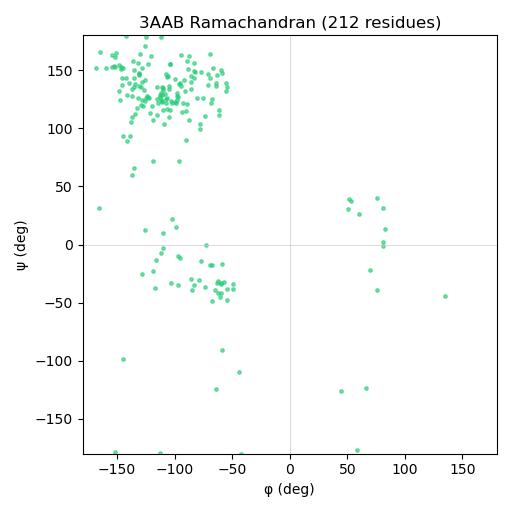18.999 -45.399 1.00 96.82 96 ASP B O 1
ATOM 1545 N N . ALA B 1 97 ? -17.325 19.437 -47.029 1.00 101.05 97 ALA B N 1
ATOM 1546 C CA . ALA B 1 97 ? -18.498 19.363 -46.153 1.00 98.52 97 ALA B CA 1
ATOM 1547 C C . ALA B 1 97 ? -18.431 20.305 -44.951 1.00 94.14 97 ALA B C 1
ATOM 1548 O O . ALA B 1 97 ? -17.497 21.096 -44.813 1.00 91.06 97 ALA B O 1
ATOM 1550 N N . GLU B 1 98 ? -19.440 20.216 -44.090 1.00 90.79 98 GLU B N 1
ATOM 1551 C CA . GLU B 1 98 ? -19.479 21.008 -42.866 1.00 91.62 98 GLU B CA 1
ATOM 1552 C C . GLU B 1 98 ? -18.939 20.207 -41.684 1.00 88.98 98 GLU B C 1
ATOM 1553 O O . GLU B 1 98 ? -19.697 19.766 -40.816 1.00 87.83 98 GLU B O 1
ATOM 1559 N N . ILE B 1 99 ? -17.627 20.000 -41.664 1.00 87.42 99 ILE B N 1
ATOM 1560 C CA . ILE B 1 99 ? -16.986 19.443 -40.484 1.00 81.04 99 ILE B CA 1
ATOM 1561 C C . ILE B 1 99 ? -16.855 20.559 -39.457 1.00 77.76 99 ILE B C 1
ATOM 1562 O O . ILE B 1 99 ? -15.964 21.402 -39.549 1.00 80.86 99 ILE B O 1
ATOM 1567 N N . SER B 1 100 ? -17.771 20.585 -38.497 1.00 75.98 100 SER B N 1
ATOM 1568 C CA . SER B 1 100 ? -17.724 21.601 -37.458 1.00 73.00 100 SER B CA 1
ATOM 1569 C C . SER B 1 100 ? -17.202 21.000 -36.153 1.00 71.19 100 SER B C 1
ATOM 1570 O O . SER B 1 100 ? -17.293 19.790 -35.921 1.00 64.68 100 SER B O 1
ATOM 1573 N N . GLY B 1 101 ? -16.640 21.850 -35.307 1.00 67.44 101 GLY B N 1
ATOM 1574 C CA . GLY B 1 101 ? -16.060 21.373 -34.073 1.00 66.38 101 GLY B CA 1
ATOM 1575 C C . GLY B 1 101 ? -16.025 22.405 -32.970 1.00 63.86 101 GLY B C 1
ATOM 1576 O O . GLY B 1 101 ? -16.185 23.606 -33.207 1.00 60.15 101 GLY B O 1
ATOM 1577 N N . LYS B 1 102 ? -15.837 21.914 -31.749 1.00 60.26 102 LYS B N 1
ATOM 1578 C CA . LYS B 1 102 ? -15.556 22.762 -30.606 1.00 53.77 102 LYS B CA 1
ATOM 1579 C C . LYS B 1 102 ? -14.357 22.185 -29.858 1.00 52.61 102 LYS B C 1
ATOM 1580 O O . LYS B 1 102 ? -14.038 20.997 -29.970 1.00 50.20 102 LYS B O 1
ATOM 1586 N N . TYR B 1 103 ? -13.683 23.050 -29.118 1.00 54.25 103 TYR B N 1
ATOM 1587 C CA . TYR B 1 103 ? -12.536 22.662 -28.318 1.00 51.99 103 TYR B CA 1
ATOM 1588 C C . TYR B 1 103 ? -12.744 23.317 -26.958 1.00 46.66 103 TYR B C 1
ATOM 1589 O O . TYR B 1 103 ? -12.738 24.541 -26.847 1.00 48.46 103 TYR B O 1
ATOM 1598 N N . GLU B 1 104 ? -12.987 22.490 -25.944 1.00 48.59 104 GLU B N 1
ATOM 1599 C CA . GLU B 1 104 ? -13.373 22.957 -24.614 1.00 45.21 104 GLU B CA 1
ATOM 1600 C C . GLU B 1 104 ? -12.791 22.024 -23.559 1.00 45.85 104 GLU B C 1
ATOM 1601 O O . GLU B 1 104 ? -12.828 20.804 -23.727 1.00 41.30 104 GLU B O 1
ATOM 1607 N N . ASN B 1 105 ? -12.264 22.593 -22.475 1.00 43.16 105 ASN B N 1
ATOM 1608 C CA . ASN B 1 105 ? -11.704 21.792 -21.386 1.00 40.76 105 ASN B CA 1
ATOM 1609 C C . ASN B 1 105 ? -10.707 20.756 -21.916 1.00 38.02 105 ASN B C 1
ATOM 1610 O O . ASN B 1 105 ? -10.566 19.672 -21.342 1.00 40.11 105 ASN B O 1
ATOM 1615 N N . GLY B 1 106 ? -10.035 21.087 -23.016 1.00 33.98 106 GLY B N 1
ATOM 1616 C CA . GLY B 1 106 ? -9.032 20.216 -23.615 1.00 32.16 106 GLY B CA 1
ATOM 1617 C C . GLY B 1 106 ? -9.602 19.104 -24.484 1.00 34.04 106 GLY B C 1
ATOM 1618 O O . GLY B 1 106 ? -8.874 18.249 -25.017 1.00 33.08 106 GLY B O 1
ATOM 1619 N N . VAL B 1 107 ? -10.923 19.107 -24.617 1.00 38.12 107 VAL B N 1
ATOM 1620 C CA . VAL B 1 107 ? -11.618 18.089 -25.389 1.00 37.68 107 VAL B CA 1
ATOM 1621 C C . VAL B 1 107 ? -12.014 18.644 -26.749 1.00 40.68 107 VAL B C 1
ATOM 1622 O O . VAL B 1 107 ? -12.718 19.652 -26.837 1.00 39.12 107 VAL B O 1
ATOM 1626 N N . LEU B 1 108 ? -11.534 17.977 -27.792 1.00 41.97 108 LEU B N 1
ATOM 1627 C CA . LEU B 1 108 ? -11.830 18.318 -29.184 1.00 41.48 108 LEU B CA 1
ATOM 1628 C C . LEU B 1 108 ? -13.029 17.502 -29.661 1.00 43.51 108 LEU B C 1
ATOM 1629 O O . LEU B 1 108 ? -12.940 16.272 -29.764 1.00 42.84 108 LEU B O 1
ATOM 1634 N N . THR B 1 109 ? -14.145 18.174 -29.947 1.00 46.13 109 THR B N 1
ATOM 1635 C CA . THR B 1 109 ? -15.336 17.501 -30.486 1.00 45.97 109 THR B CA 1
ATOM 1636 C C . THR B 1 109 ? -15.524 17.820 -31.973 1.00 53.42 109 THR B C 1
ATOM 1637 O O . THR B 1 109 ? -15.740 18.978 -32.336 1.00 52.05 109 THR B O 1
ATOM 1641 N N . ILE B 1 110 ? -15.435 16.795 -32.821 1.00 52.00 110 ILE B N 1
ATOM 1642 C CA . ILE B 1 110 ? -15.606 16.951 -34.272 1.00 56.10 110 ILE B CA 1
ATOM 1643 C C . ILE B 1 110 ? -16.901 16.290 -34.739 1.00 60.98 110 ILE B C 1
ATOM 1644 O O . ILE B 1 110 ? -17.102 15.089 -34.521 1.00 58.04 110 ILE B O 1
ATOM 1649 N N . ARG B 1 111 ? -17.765 17.063 -35.394 1.00 65.45 111 ARG B N 1
ATOM 1650 C CA . ARG B 1 111 ? -19.013 16.531 -35.943 1.00 66.90 111 ARG B CA 1
ATOM 1651 C C . ARG B 1 111 ? -18.961 16.546 -37.464 1.00 70.34 111 ARG B C 1
ATOM 1652 O O . ARG B 1 111 ? -18.730 17.586 -38.082 1.00 68.65 111 ARG B O 1
ATOM 1660 N N . ILE B 1 112 ? -19.183 15.387 -38.067 1.00 71.93 112 ILE B N 1
ATOM 1661 C CA . ILE B 1 112 ? -19.212 15.288 -39.519 1.00 76.46 112 ILE B CA 1
ATOM 1662 C C . ILE B 1 112 ? -20.636 15.016 -40.012 1.00 77.73 112 ILE B C 1
ATOM 1663 O O . ILE B 1 112 ? -21.343 14.171 -39.457 1.00 76.94 112 ILE B O 1
ATOM 1668 N N . PRO B 1 113 ? -21.072 15.765 -41.040 1.00 81.08 113 PRO B N 1
ATOM 1669 C CA . PRO B 1 113 ? -22.416 15.606 -41.613 1.00 84.35 113 PRO B CA 1
ATOM 1670 C C . PRO B 1 113 ? -22.632 14.208 -42.189 1.00 78.80 113 PRO B C 1
ATOM 1671 O O . PRO B 1 113 ? -21.946 13.831 -43.141 1.00 81.65 113 PRO B O 1
ATOM 1675 N N . ILE B 1 114 ? -23.566 13.455 -41.613 1.00 75.95 114 ILE B N 1
ATOM 1676 C CA . ILE B 1 114 ? -23.876 12.111 -42.093 1.00 77.71 114 ILE B CA 1
ATOM 1677 C C . ILE B 1 114 ? -24.861 11.401 -41.172 1.00 78.86 114 ILE B C 1
ATOM 1678 O O . ILE B 1 114 ? -24.464 10.702 -40.236 1.00 78.93 114 ILE B O 1
#

Radius of gyration: 18.81 Å; Cα contacts (8 Å, |Δi|>4): 500; chains: 2; bounding box: 45×31×59 Å

Sequence (216 aa):
ELSRGFYELVYPPVDMYEEGGYLVVVADLAGFNKEKIKARVSGQNELIIEAEREITEPGVKYLTQRPKYVRKVIRLPYNVAKDAEISGKYENGVLTIRIPIAGTSVFKFEQKRSEELSRGFYELVYPPVDMYEEGGYLVVVADLAGFNKEKIKARVSGQNELIIEAEREITEPGVKYLTQRPKYVRKVIRLPYNVAKDAEISGKYENGVLTIRIPI

Secondary structure (DSSP, 8-state):
---HHHHHHHPSPEEEEEETTEEEEEEE--S--GGG-EEEEETTTEEEEEEE------S-EEEE-S-SEEEEEEE-SSEE-TT---EEEEETTEEEEEEEGGGEE-S---/---S----HHHHHHHPSPEEEEEETTEEEEEEE--S--GGGEEEEEETTTEEEEEEE------SEEEE--S-SEEEEEEE-SS---S-S--EEEEETTEEEEEE--

Organism: Sulfurisphaera tokodaii (strain DSM 16993 / JCM 10545 / NBRC 100140 / 7) (NCBI:txid273063)